Protein AF-A0A4Q9L0T1-F1 (afdb_monomer_lite)

Radius of gyration: 25.19 Å; chains: 1; bounding box: 53×40×69 Å

Secondary structure (DSSP, 8-state):
---TT--EEE-TTS-PPTTGGGGGGGSGGGGT-SEEEEES-B--GGGGGHHHH-TT--EEEEES-B-TT-HHHHHTTS-TTSPEEEEEEES-B--HHHHHHHHTS-EEEEEEES-SS-HHHHHHHHHHHTTTT---EEEEE----SSS--TT----------S-PPPEEEEEEETTEEEEEEEESS---HHHHHHHHHHHHHHHHHTT--S-EEEE---GGGG-HHHHT-HHHHTSEEEEPPTT-GGG-HHHHHHHHHHHHHHHTT--SHHHHHHHHHHHHHH-BTTT-

Organism: NCBI:txid148818

pLDDT: mean 73.31, std 17.39, range [24.69, 95.5]

InterPro domains:
  IPR036397 Ribonuclease H superfamily [G3DSA:3.30.420.10] (113-289)
  IPR038717 Tc1-like transposase, DDE domain [PF13358] (160-264)

Foldseek 3Di:
DQCPQDQEDACAPPDQDAPNLVVVVVDPVLQRYQEYADELDEHDPVNLCSQLSNQNHQEYHYYNYECEVCLCSNCVNHDLPDERAEDHYENYEDYLVNLLSVLSHRYAEYEYENYPDDPLSSCVSNVVRRVVPYPHPYDYDYDDPPPDDPPVDDPPPPDVDDPDQDKDKDFDADLFATQDMDIGSDDDALVNVLVVVVVSVVSCVVVVNPQDAAEEEPDPSPVPPVCCVDPVSVPHRYDYDDPPPVVVVPVVVVVVVLVVQLVVVPDPDPVSSVVSSVVSRVVTGNVND

Structure (mmCIF, N/CA/C/O backbone):
data_AF-A0A4Q9L0T1-F1
#
_entry.id   AF-A0A4Q9L0T1-F1
#
loop_
_atom_site.group_PDB
_atom_site.id
_atom_site.type_symbol
_atom_site.label_atom_id
_atom_site.label_alt_id
_atom_site.label_comp_id
_atom_site.label_asym_id
_atom_site.label_entity_id
_atom_site.label_seq_id
_atom_site.pdbx_PDB_ins_code
_atom_site.Cartn_x
_atom_site.Cartn_y
_atom_site.Cartn_z
_atom_site.occupancy
_atom_site.B_iso_or_equiv
_atom_site.auth_seq_id
_atom_site.auth_comp_id
_atom_site.auth_asym_id
_atom_site.auth_atom_id
_atom_site.pdbx_PDB_model_num
ATOM 1 N N . LEU A 1 1 ? -17.180 12.176 41.571 1.00 51.31 1 LEU A N 1
ATOM 2 C CA . LEU A 1 1 ? -17.874 12.418 40.287 1.00 51.31 1 LEU A CA 1
ATOM 3 C C . LEU A 1 1 ? -18.001 11.073 39.600 1.00 51.31 1 LEU A C 1
ATOM 5 O O . LEU A 1 1 ? -16.986 10.417 39.425 1.00 51.31 1 LEU A O 1
ATOM 9 N N . ASP A 1 2 ? -19.224 10.630 39.328 1.00 59.44 2 ASP A N 1
ATOM 10 C CA . ASP A 1 2 ? -19.506 9.305 38.768 1.00 59.44 2 ASP A CA 1
ATOM 11 C C . ASP A 1 2 ? -19.809 9.469 37.271 1.00 59.44 2 ASP A C 1
ATOM 13 O O . ASP A 1 2 ? -20.914 9.848 36.882 1.00 59.44 2 ASP A O 1
ATOM 17 N N . PHE A 1 3 ? -18.788 9.315 36.425 1.00 67.44 3 PHE A N 1
ATOM 18 C CA . PHE A 1 3 ? -18.884 9.586 34.988 1.00 67.44 3 PHE A CA 1
ATOM 19 C C . PHE A 1 3 ? -19.353 8.347 34.205 1.00 67.44 3 PHE A C 1
ATOM 21 O O . PHE A 1 3 ? -18.678 7.889 33.288 1.00 67.44 3 PHE A O 1
ATOM 28 N N . LYS A 1 4 ? -20.530 7.811 34.546 1.00 69.75 4 LYS A N 1
ATOM 29 C CA . LYS A 1 4 ? -21.061 6.543 33.993 1.00 69.75 4 LYS A CA 1
ATOM 30 C C . LYS A 1 4 ? -21.279 6.503 32.475 1.00 69.75 4 LYS A C 1
ATOM 32 O O . LYS A 1 4 ? -21.532 5.436 31.935 1.00 69.75 4 LYS A O 1
ATOM 37 N N . ASN A 1 5 ? -21.214 7.645 31.794 1.00 79.94 5 ASN A N 1
ATOM 38 C CA . ASN A 1 5 ? -21.467 7.759 30.355 1.00 79.94 5 ASN A CA 1
ATOM 39 C C . ASN A 1 5 ? -20.272 8.366 29.597 1.00 79.94 5 ASN A C 1
ATOM 41 O O . ASN A 1 5 ? -20.439 8.876 28.489 1.00 79.94 5 ASN A O 1
ATOM 45 N N . LEU A 1 6 ? -19.080 8.405 30.203 1.00 83.00 6 LEU A N 1
ATOM 46 C CA . LEU A 1 6 ? -17.915 9.031 29.584 1.00 83.00 6 LEU A CA 1
ATOM 47 C C . LEU A 1 6 ? -17.308 8.122 28.513 1.00 83.00 6 LEU A C 1
ATOM 49 O O . LEU A 1 6 ? -16.495 7.251 28.792 1.00 83.00 6 LEU A O 1
ATOM 53 N N . GLU A 1 7 ? -17.663 8.374 27.256 1.00 87.62 7 GLU A N 1
ATOM 54 C CA . GLU A 1 7 ? -17.158 7.568 26.140 1.00 87.62 7 GLU A CA 1
ATOM 55 C C . GLU A 1 7 ? -15.797 8.034 25.606 1.00 87.62 7 GLU A C 1
ATOM 57 O O . GLU A 1 7 ? -15.108 7.279 24.922 1.00 87.62 7 GLU A O 1
ATOM 62 N N . THR A 1 8 ? -15.403 9.280 25.876 1.00 88.69 8 THR A N 1
ATOM 63 C CA . THR A 1 8 ? -14.136 9.851 25.405 1.00 88.69 8 THR A CA 1
ATOM 64 C C . THR A 1 8 ? -13.344 10.403 26.573 1.00 88.69 8 THR A C 1
ATOM 66 O O . THR A 1 8 ? -13.804 11.316 27.255 1.00 88.69 8 THR A O 1
ATOM 69 N N . LEU A 1 9 ? -12.133 9.884 26.754 1.00 87.81 9 LEU A N 1
ATOM 70 C CA . LEU A 1 9 ? -11.148 10.415 27.682 1.00 87.81 9 LEU A CA 1
ATOM 71 C C . LEU A 1 9 ? -10.019 11.065 26.878 1.00 87.81 9 LEU A C 1
ATOM 73 O O . LEU A 1 9 ? -9.218 10.383 26.237 1.00 87.81 9 LEU A O 1
ATOM 77 N N . ASP A 1 10 ? -9.993 12.396 26.881 1.00 89.31 10 ASP A N 1
ATOM 78 C CA . ASP A 1 10 ? -8.982 13.195 26.190 1.00 89.31 10 ASP A CA 1
ATOM 79 C C . ASP A 1 10 ? -8.003 13.781 27.211 1.00 89.31 10 ASP A C 1
ATOM 81 O O . ASP A 1 10 ? -8.320 14.740 27.916 1.00 89.31 10 ASP A O 1
ATOM 85 N N . LEU A 1 11 ? -6.821 13.174 27.305 1.00 87.31 11 LEU A N 1
ATOM 86 C CA . LEU A 1 11 ? -5.744 13.609 28.192 1.00 87.31 11 LEU A CA 1
ATOM 87 C C . LEU A 1 11 ? -4.730 14.505 27.468 1.00 87.31 11 LEU A C 1
ATOM 89 O O . LEU A 1 11 ? -3.663 14.787 28.002 1.00 87.31 11 LEU A O 1
ATOM 93 N N . GLY A 1 12 ? -5.034 14.961 26.248 1.00 84.12 12 GLY A N 1
ATOM 94 C CA . GLY A 1 12 ? -4.046 15.584 25.372 1.00 84.12 12 GLY A CA 1
ATOM 95 C C . GLY A 1 12 ? -3.472 16.918 25.860 1.00 84.12 12 GLY A C 1
ATOM 96 O O . GLY A 1 12 ? -2.383 17.303 25.446 1.00 84.12 12 GLY A O 1
ATOM 97 N N . ASN A 1 13 ? -4.191 17.610 26.743 1.00 82.88 13 ASN A N 1
ATOM 98 C CA . ASN A 1 13 ? -3.787 18.902 27.304 1.00 82.88 13 ASN A CA 1
ATOM 99 C C . ASN A 1 13 ? -3.328 18.800 28.767 1.00 82.88 13 ASN A C 1
ATOM 101 O O . ASN A 1 13 ? -3.220 19.822 29.443 1.00 82.88 13 ASN A O 1
ATOM 105 N N . PHE A 1 14 ? -3.110 17.585 29.269 1.00 81.44 14 PHE A N 1
ATOM 106 C CA . PHE A 1 14 ? -2.698 17.347 30.645 1.00 81.44 14 PHE A CA 1
ATOM 107 C C . PHE A 1 14 ? -1.252 16.864 30.691 1.00 81.44 14 PHE A C 1
ATOM 109 O O . PHE A 1 14 ? -0.833 16.040 29.882 1.00 81.44 14 PHE A O 1
ATOM 116 N N . GLU A 1 15 ? -0.500 17.351 31.675 1.00 82.50 15 GLU A N 1
ATOM 117 C CA . GLU A 1 15 ? 0.752 16.717 32.067 1.00 82.50 15 GLU A CA 1
ATOM 118 C C . GLU A 1 15 ? 0.397 15.485 32.901 1.00 82.50 15 GLU A C 1
ATOM 120 O O . GLU A 1 15 ? -0.118 15.598 34.014 1.00 82.50 15 GLU A O 1
ATOM 125 N N . ILE A 1 16 ? 0.583 14.305 32.315 1.00 82.44 16 ILE A N 1
ATOM 126 C CA . ILE A 1 16 ? 0.233 13.031 32.942 1.00 82.44 16 ILE A CA 1
ATOM 127 C C . ILE A 1 16 ? 1.450 12.567 33.756 1.00 82.44 16 ILE A C 1
ATOM 129 O O . ILE A 1 16 ? 2.507 12.325 33.167 1.00 82.44 16 ILE A O 1
ATOM 133 N N . PRO A 1 17 ? 1.350 12.428 35.092 1.00 84.19 17 PRO A N 1
ATOM 134 C CA . PRO A 1 17 ? 2.448 11.893 35.891 1.00 84.19 17 PRO A CA 1
ATOM 135 C C . PRO A 1 17 ? 2.740 10.433 35.531 1.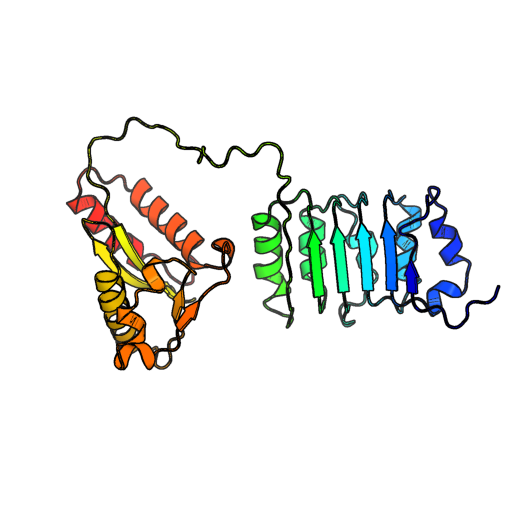00 84.19 17 PRO A C 1
ATOM 137 O O . PRO A 1 17 ? 1.819 9.667 35.249 1.00 84.19 17 PRO A O 1
ATOM 140 N N . LEU A 1 18 ? 4.006 10.022 35.601 1.00 81.25 18 LEU A N 1
ATOM 141 C CA . LEU A 1 18 ? 4.403 8.630 35.367 1.00 81.25 18 LEU A CA 1
ATOM 142 C C . LEU A 1 18 ? 3.648 7.669 36.310 1.00 81.25 18 LEU A C 1
ATOM 144 O O . LEU A 1 18 ? 3.478 7.980 37.490 1.00 81.25 18 LEU A O 1
ATOM 148 N N . ASN A 1 19 ? 3.227 6.505 35.808 1.00 79.81 19 ASN A N 1
ATOM 149 C CA . ASN A 1 19 ? 2.434 5.484 36.521 1.00 79.81 19 ASN A CA 1
ATOM 150 C C . ASN A 1 19 ? 1.016 5.924 36.927 1.00 79.81 19 ASN A C 1
ATOM 152 O O . ASN A 1 19 ? 0.283 5.157 37.550 1.00 79.81 19 ASN A O 1
ATOM 156 N N . SER A 1 20 ? 0.587 7.146 36.595 1.00 81.88 20 SER A N 1
ATOM 157 C CA . SER A 1 20 ? -0.750 7.615 36.981 1.00 81.88 20 SER A CA 1
ATOM 158 C C . SER A 1 20 ? -1.865 6.973 36.159 1.00 81.88 20 SER A C 1
ATOM 160 O O . SER A 1 20 ? -3.001 6.905 36.634 1.00 81.88 20 SER A O 1
ATOM 162 N N . LEU A 1 21 ? -1.558 6.430 34.974 1.00 81.88 21 LEU A N 1
ATOM 163 C CA . LEU A 1 21 ? -2.543 5.704 34.174 1.00 81.88 21 LEU A CA 1
ATOM 164 C C . LEU A 1 21 ? -2.989 4.405 34.858 1.00 81.88 21 LEU A C 1
ATOM 166 O O . LEU A 1 21 ? -4.101 3.948 34.601 1.00 81.88 21 LEU A O 1
ATOM 170 N N . GLU A 1 22 ? -2.199 3.852 35.784 1.00 78.94 22 GLU A N 1
ATOM 171 C CA . GLU A 1 22 ? -2.600 2.685 36.584 1.00 78.94 22 GLU A CA 1
ATOM 172 C C . GLU A 1 22 ? -3.810 2.976 37.477 1.00 78.94 22 GLU A C 1
ATOM 174 O O . GLU A 1 22 ? -4.599 2.085 37.788 1.00 78.94 22 GLU A O 1
ATOM 179 N N . GLN A 1 23 ? -4.027 4.239 37.852 1.00 77.38 23 GLN A N 1
ATOM 180 C CA . GLN A 1 23 ? -5.201 4.613 38.640 1.00 77.38 23 GLN A CA 1
ATOM 181 C C . GLN A 1 23 ? -6.495 4.424 37.849 1.00 77.38 23 GLN A C 1
ATOM 183 O O . GLN A 1 23 ? -7.529 4.127 38.444 1.00 77.38 23 GLN A O 1
ATOM 188 N N . LEU A 1 24 ? -6.449 4.503 36.513 1.00 74.94 24 LEU A N 1
ATOM 189 C CA . LEU A 1 24 ? -7.614 4.209 35.677 1.00 74.94 24 LEU A CA 1
ATOM 190 C C . LEU A 1 24 ? -8.063 2.745 35.827 1.00 74.94 24 LEU A C 1
ATOM 192 O O . LEU A 1 24 ? -9.253 2.480 35.663 1.00 74.94 24 LEU A O 1
ATOM 196 N N . TYR A 1 25 ? -7.171 1.824 36.228 1.00 67.81 25 TYR A N 1
ATOM 197 C CA . TYR A 1 25 ? -7.493 0.402 36.474 1.00 67.81 25 TYR A CA 1
ATOM 198 C C . TYR A 1 25 ? -8.449 0.230 37.634 1.00 67.81 25 TYR A C 1
ATOM 200 O O . TYR A 1 25 ? -9.261 -0.687 37.661 1.00 67.81 25 TYR A O 1
ATOM 208 N N . GLN A 1 26 ? -8.318 1.117 38.611 1.00 69.62 26 GLN A N 1
ATOM 209 C CA . GLN A 1 26 ? -9.034 1.044 39.871 1.00 69.62 26 GLN A CA 1
ATOM 210 C C . GLN A 1 26 ? -10.392 1.750 39.783 1.00 69.62 26 GLN A C 1
ATOM 212 O O . GLN A 1 26 ? -11.110 1.834 40.777 1.00 69.62 26 GLN A O 1
ATOM 217 N N . THR A 1 27 ? -10.752 2.266 38.602 1.00 71.75 27 THR A N 1
ATOM 218 C CA . THR A 1 27 ? -11.992 3.010 38.371 1.00 71.75 27 THR A CA 1
ATOM 219 C C . THR A 1 27 ? -12.877 2.327 37.332 1.00 71.75 27 THR A C 1
ATOM 221 O O . THR A 1 27 ? -12.397 1.800 36.329 1.00 71.75 27 THR A O 1
ATOM 224 N N . ASN A 1 28 ? -14.195 2.456 37.504 1.00 72.81 28 ASN A N 1
ATOM 225 C CA . ASN A 1 28 ? -15.190 1.960 36.543 1.00 72.81 28 ASN A CA 1
ATOM 226 C C . ASN A 1 28 ? -15.222 2.771 35.229 1.00 72.81 28 ASN A C 1
ATOM 228 O O . ASN A 1 28 ? -15.993 2.460 34.327 1.00 72.81 28 ASN A O 1
ATOM 232 N N . LEU A 1 29 ? -14.402 3.826 35.095 1.00 73.12 29 LEU A N 1
ATOM 233 C CA . LEU A 1 29 ? -14.331 4.647 33.878 1.00 73.12 29 LEU A CA 1
ATO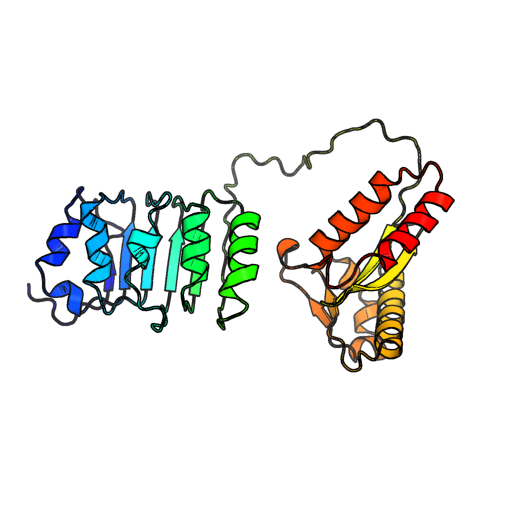M 234 C C . LEU A 1 29 ? -13.929 3.809 32.660 1.00 73.12 29 LEU A C 1
ATOM 236 O O . LEU A 1 29 ? -14.442 4.021 31.561 1.00 73.12 29 LEU A O 1
ATOM 240 N N . SER A 1 30 ? -13.054 2.830 32.879 1.00 73.75 30 SER A N 1
ATOM 241 C CA . SER A 1 30 ? -12.542 1.918 31.857 1.00 73.75 30 SER A CA 1
ATOM 242 C C . SER A 1 30 ? -13.635 1.136 31.118 1.00 73.75 30 SER A C 1
ATOM 244 O O . SER A 1 30 ? -13.481 0.860 29.929 1.00 73.75 30 SER A O 1
ATOM 246 N N . GLU A 1 31 ? -14.771 0.859 31.764 1.00 79.31 31 GLU A N 1
ATOM 247 C CA . GLU A 1 31 ? -15.895 0.131 31.161 1.00 79.31 31 GLU A CA 1
ATOM 248 C C . GLU A 1 31 ? -16.610 0.949 30.074 1.00 79.31 31 GLU A C 1
ATOM 250 O O . GLU A 1 31 ? -17.198 0.391 29.148 1.00 79.31 31 GLU A O 1
ATOM 255 N N . THR A 1 32 ? -16.557 2.278 30.167 1.00 83.88 32 THR A N 1
ATOM 256 C CA . THR A 1 32 ? -17.362 3.186 29.328 1.00 83.88 32 THR A CA 1
ATOM 257 C C . THR A 1 32 ? -16.561 3.843 28.208 1.00 83.88 32 THR A C 1
ATOM 259 O O . THR A 1 32 ? -17.130 4.232 27.185 1.00 83.88 32 THR A O 1
ATOM 262 N N . ILE A 1 33 ? -15.237 3.920 28.362 1.00 86.50 33 ILE A N 1
ATOM 263 C CA . ILE A 1 33 ? -14.352 4.598 27.416 1.00 86.50 33 ILE A CA 1
ATOM 264 C C . ILE A 1 33 ? -14.287 3.827 26.092 1.00 86.50 33 ILE A C 1
ATOM 266 O O . ILE A 1 33 ? -13.922 2.654 26.023 1.00 86.50 33 ILE A O 1
ATOM 270 N N . LYS A 1 34 ? -14.591 4.543 25.009 1.00 88.44 34 LYS A N 1
ATOM 271 C CA . LYS A 1 34 ? -14.468 4.096 23.615 1.00 88.44 34 LYS A CA 1
ATOM 272 C C . LYS A 1 34 ? -13.365 4.834 22.869 1.00 88.44 34 LYS A C 1
ATOM 274 O O . LYS A 1 34 ? -12.804 4.283 21.926 1.00 88.44 34 LYS A O 1
ATOM 279 N N . THR A 1 35 ? -13.049 6.062 23.272 1.00 89.00 35 THR A N 1
ATOM 280 C CA . THR A 1 35 ? -11.969 6.860 22.685 1.00 89.00 35 THR A CA 1
ATOM 281 C C . THR A 1 35 ? -11.002 7.300 23.768 1.00 89.00 35 THR A C 1
ATOM 283 O O . THR A 1 35 ? -11.408 7.961 24.723 1.00 89.00 35 THR A O 1
ATOM 286 N N . LEU A 1 36 ? -9.724 6.979 23.592 1.00 89.38 36 LEU A N 1
ATOM 287 C CA . LEU A 1 36 ? -8.652 7.398 24.488 1.00 89.38 36 LEU A CA 1
ATOM 288 C C . LEU A 1 36 ? -7.633 8.230 23.714 1.00 89.38 36 LEU A C 1
ATOM 290 O O . LEU A 1 36 ? -7.120 7.784 22.684 1.00 89.38 36 LEU A O 1
ATOM 294 N N . LYS A 1 37 ? -7.333 9.431 24.213 1.00 91.56 37 LYS A N 1
ATOM 295 C CA . LYS A 1 37 ? -6.271 10.279 23.667 1.00 91.56 37 LYS A CA 1
ATOM 296 C C . LYS A 1 37 ? -5.227 10.572 24.731 1.00 91.56 37 LYS A C 1
ATOM 298 O O . LYS A 1 37 ? -5.572 11.066 25.800 1.00 91.56 37 LYS A O 1
ATOM 303 N N . ILE A 1 38 ? -3.969 10.268 24.430 1.00 90.06 38 ILE A N 1
ATOM 304 C CA . ILE A 1 38 ? -2.827 10.433 25.335 1.00 90.06 38 ILE A CA 1
ATOM 305 C C . ILE A 1 38 ? -1.726 11.142 24.567 1.00 90.06 38 ILE A C 1
ATOM 307 O O . ILE A 1 38 ? -1.241 10.606 23.568 1.00 90.06 38 ILE A O 1
ATOM 311 N N . TYR A 1 39 ? -1.336 12.334 25.022 1.00 90.00 39 TYR A N 1
ATOM 312 C CA . TYR A 1 39 ? -0.274 13.114 24.391 1.00 90.00 39 TYR A CA 1
ATOM 313 C C . TYR A 1 39 ? 0.916 13.279 25.342 1.00 90.00 39 TYR A C 1
ATOM 315 O O . TYR A 1 39 ? 0.741 13.277 26.556 1.00 90.00 39 TYR A O 1
ATOM 323 N N . HIS A 1 40 ? 2.118 13.442 24.785 1.00 87.38 40 HIS A N 1
ATOM 324 C CA . HIS A 1 40 ? 3.347 13.764 25.519 1.00 87.38 40 HIS A CA 1
ATOM 325 C C . HIS A 1 40 ? 3.659 12.788 26.666 1.00 87.38 40 HIS A C 1
ATOM 327 O O . HIS A 1 40 ? 4.045 13.205 27.756 1.00 87.38 40 HIS A O 1
ATOM 333 N N . TYR A 1 41 ? 3.491 11.482 26.425 1.00 86.94 41 TYR A N 1
ATOM 334 C CA . TYR A 1 41 ? 3.593 10.468 27.476 1.00 86.94 41 TYR A CA 1
ATOM 335 C C . TYR A 1 41 ? 4.601 9.358 27.177 1.00 86.94 41 TYR A C 1
ATOM 337 O O . TYR A 1 41 ? 4.697 8.861 26.051 1.00 86.94 41 TYR A O 1
ATOM 345 N N . THR A 1 42 ? 5.322 8.929 28.214 1.00 85.75 42 THR A N 1
ATOM 346 C CA . THR A 1 42 ? 6.203 7.755 28.176 1.00 85.75 42 THR A CA 1
ATOM 347 C C . THR A 1 42 ? 5.638 6.693 29.103 1.00 85.75 42 THR A C 1
ATOM 349 O O . THR A 1 42 ? 5.649 6.868 30.315 1.00 85.75 42 THR A O 1
ATOM 352 N N . PHE A 1 43 ? 5.160 5.595 28.523 1.00 81.44 43 PHE A N 1
ATOM 353 C CA . PHE A 1 43 ? 4.552 4.503 29.277 1.00 81.44 43 PHE A CA 1
ATOM 354 C C . PHE A 1 43 ? 5.602 3.705 30.059 1.00 81.44 43 PHE A C 1
ATOM 356 O O . PHE A 1 43 ? 6.611 3.263 29.491 1.00 81.44 43 PHE A O 1
ATOM 363 N N . ALA A 1 44 ? 5.329 3.453 31.337 1.00 80.25 44 ALA A N 1
ATOM 364 C CA . ALA A 1 44 ? 6.021 2.428 32.107 1.00 80.25 44 ALA A CA 1
ATOM 365 C C . ALA A 1 44 ? 5.480 1.025 31.779 1.00 80.25 44 ALA A C 1
ATOM 367 O O . ALA A 1 44 ? 4.373 0.864 31.271 1.00 80.25 44 ALA A O 1
ATOM 368 N N . SER A 1 45 ? 6.250 -0.024 32.089 1.00 76.12 45 SER A N 1
ATOM 369 C CA . SER A 1 45 ? 5.846 -1.409 31.799 1.00 76.12 45 SER A CA 1
ATOM 370 C C . SER A 1 45 ? 4.576 -1.856 32.523 1.00 76.12 45 SER A C 1
ATOM 372 O O . SER A 1 45 ? 3.825 -2.655 31.970 1.00 76.12 45 SER A O 1
ATOM 374 N N . GLY A 1 46 ? 4.324 -1.334 33.727 1.00 74.44 46 GLY A N 1
ATOM 375 C CA . GLY A 1 46 ? 3.090 -1.589 34.478 1.00 74.44 46 GLY A CA 1
ATOM 376 C C . GLY A 1 46 ? 1.847 -0.977 33.827 1.00 74.44 46 GLY A C 1
ATOM 377 O O . GLY A 1 46 ? 0.756 -1.526 33.952 1.00 74.44 46 GLY A O 1
ATOM 378 N N . GLU A 1 47 ? 2.022 0.084 33.033 1.00 79.31 47 GLU A N 1
ATOM 379 C CA . GLU A 1 47 ? 0.919 0.890 32.506 1.00 79.31 47 GLU A CA 1
ATOM 380 C C . GLU A 1 47 ? 0.259 0.318 31.245 1.00 79.31 47 GLU A C 1
ATOM 382 O O . GLU A 1 47 ? -0.834 0.743 30.855 1.00 79.31 47 GLU A O 1
ATOM 387 N N . TYR A 1 48 ? 0.886 -0.672 30.606 1.00 78.06 48 TYR A N 1
ATOM 388 C CA . TYR A 1 48 ? 0.335 -1.311 29.408 1.00 78.06 48 TYR A CA 1
ATOM 389 C C . TYR A 1 48 ? -0.952 -2.090 29.691 1.00 78.06 48 TYR A C 1
ATOM 391 O O . TYR A 1 48 ? -1.772 -2.275 28.792 1.00 78.06 48 TYR A O 1
ATOM 399 N N . GLN A 1 49 ? -1.193 -2.480 30.948 1.00 75.19 49 GLN A N 1
ATOM 400 C CA . GLN A 1 49 ? -2.417 -3.184 31.331 1.00 75.19 49 GLN A CA 1
ATOM 401 C C . GLN A 1 49 ? -3.682 -2.342 31.116 1.00 75.19 49 GLN A C 1
ATOM 403 O O . GLN A 1 49 ? -4.767 -2.911 31.001 1.00 75.19 49 GLN A O 1
ATOM 408 N N . ILE A 1 50 ? -3.558 -1.017 30.961 1.00 77.38 50 ILE A N 1
ATOM 409 C CA . ILE A 1 50 ? -4.700 -0.122 30.735 1.00 77.38 50 ILE A CA 1
ATOM 410 C C . ILE A 1 50 ? -5.546 -0.561 29.551 1.00 77.38 50 ILE A C 1
ATOM 412 O O . ILE A 1 50 ? -6.774 -0.561 29.613 1.00 77.38 50 ILE A O 1
ATOM 416 N N . PHE A 1 51 ? -4.886 -0.991 28.484 1.00 76.44 51 PHE A N 1
ATOM 417 C CA . PHE A 1 51 ? -5.548 -1.310 27.235 1.00 76.44 51 PHE A CA 1
ATOM 418 C C . PHE A 1 51 ? -6.289 -2.652 27.300 1.00 76.44 51 PHE A C 1
ATOM 420 O O . PHE A 1 51 ? -7.263 -2.829 26.579 1.00 76.44 51 PHE A O 1
ATOM 427 N N . ASN A 1 52 ? -5.902 -3.558 28.210 1.00 73.81 52 ASN A N 1
ATOM 428 C CA . ASN A 1 52 ? -6.657 -4.786 28.506 1.00 73.81 52 ASN A CA 1
ATOM 429 C C . ASN A 1 52 ? -7.969 -4.489 29.232 1.00 73.81 52 ASN A C 1
ATOM 431 O O . ASN A 1 52 ? -8.957 -5.200 29.060 1.00 73.81 52 ASN A O 1
ATOM 435 N N . ILE A 1 53 ? -7.972 -3.447 30.062 1.00 74.69 53 ILE A N 1
ATOM 436 C CA . ILE A 1 53 ? -9.104 -3.121 30.927 1.00 74.69 53 ILE A CA 1
ATOM 437 C C . ILE A 1 53 ? -10.142 -2.289 30.161 1.00 74.69 53 ILE A C 1
ATOM 439 O O . ILE A 1 53 ? -11.341 -2.480 30.354 1.00 74.69 53 ILE A O 1
ATOM 443 N N . ILE A 1 54 ? -9.717 -1.427 29.229 1.00 78.81 54 ILE A N 1
ATOM 444 C CA . ILE A 1 54 ? -10.631 -0.647 28.375 1.00 78.81 54 ILE A CA 1
ATOM 445 C C . ILE A 1 54 ? -11.157 -1.518 27.220 1.00 78.81 54 ILE A C 1
ATOM 447 O O . ILE A 1 54 ? -10.881 -1.300 26.038 1.00 78.81 54 ILE A O 1
ATOM 451 N N . GLN A 1 55 ? -11.962 -2.524 27.561 1.00 75.31 55 GLN A N 1
ATOM 452 C CA . GLN A 1 55 ? -12.482 -3.522 26.620 1.00 75.31 55 GLN A CA 1
ATOM 453 C C . GLN A 1 55 ? -13.335 -2.921 25.499 1.00 75.31 55 GLN A C 1
ATOM 455 O O . GLN A 1 55 ? -13.451 -3.515 24.428 1.00 75.31 55 GLN A O 1
ATOM 460 N N . ASN A 1 56 ? -13.902 -1.731 25.706 1.00 81.12 56 ASN A N 1
ATOM 461 C CA . ASN A 1 56 ? -14.736 -1.031 24.731 1.00 81.12 56 ASN A CA 1
ATOM 462 C C . ASN A 1 56 ? -13.968 -0.026 23.865 1.00 81.12 56 ASN A C 1
ATOM 464 O O . ASN A 1 56 ? -14.582 0.631 23.024 1.00 81.12 56 ASN A O 1
ATOM 468 N N . LEU A 1 57 ? -12.635 0.048 23.989 1.00 83.25 57 LEU A N 1
ATOM 469 C CA . LEU A 1 57 ? -11.812 0.960 23.198 1.00 83.25 57 LEU A CA 1
ATOM 470 C C . LEU A 1 57 ? -12.015 0.698 21.701 1.00 83.25 57 LEU A C 1
ATOM 472 O O . LEU A 1 57 ? -11.902 -0.434 21.230 1.00 83.25 57 LEU A O 1
ATOM 476 N N . LYS A 1 58 ? -12.350 1.743 20.956 1.00 85.69 58 LYS A N 1
ATOM 477 C CA . LYS A 1 58 ? -12.541 1.728 19.503 1.00 85.69 58 LYS A CA 1
ATOM 478 C C . LYS A 1 58 ? -11.577 2.660 18.789 1.00 85.69 58 LYS A C 1
ATOM 480 O O . LYS A 1 58 ? -11.214 2.392 17.647 1.00 85.69 58 LYS A O 1
ATOM 485 N N . SER A 1 59 ? -11.197 3.748 19.453 1.00 87.00 59 SER A N 1
ATOM 486 C CA . SER A 1 59 ? -10.311 4.762 18.905 1.00 87.00 59 SER A CA 1
ATOM 487 C C . SER A 1 59 ? -9.184 5.084 19.879 1.00 87.00 59 SER A C 1
ATOM 489 O O . SER A 1 59 ? -9.438 5.452 21.028 1.00 87.00 59 SER A O 1
ATOM 491 N N . LEU A 1 60 ? -7.941 4.962 19.417 1.00 88.75 60 LEU A N 1
ATOM 492 C CA . LEU A 1 60 ? -6.747 5.299 20.188 1.00 88.75 60 LEU A CA 1
ATOM 493 C C . LEU A 1 60 ? -5.955 6.395 19.479 1.00 88.75 60 LEU A C 1
ATOM 495 O O . LEU A 1 60 ? -5.615 6.263 18.304 1.00 88.75 60 LEU A O 1
ATOM 499 N N . HIS A 1 61 ? -5.659 7.471 20.204 1.00 89.62 61 HIS A N 1
ATOM 500 C CA . HIS A 1 61 ? -4.878 8.600 19.714 1.00 89.62 61 HIS A CA 1
ATOM 501 C C . HIS A 1 61 ? -3.638 8.790 20.588 1.00 89.62 61 HIS A C 1
ATOM 503 O O . HIS A 1 61 ? -3.750 9.136 21.763 1.00 89.62 61 HIS A O 1
ATOM 509 N N . LEU A 1 62 ? -2.462 8.601 19.999 1.00 88.88 62 LEU A N 1
ATOM 510 C CA . LEU A 1 62 ? -1.164 8.774 20.640 1.00 88.88 62 LEU A CA 1
ATOM 511 C C . LEU A 1 62 ? -0.411 9.896 19.931 1.00 88.88 62 LEU A C 1
ATOM 513 O O . LEU A 1 62 ? -0.241 9.850 18.713 1.00 88.88 62 LEU A O 1
ATOM 517 N N . ARG A 1 63 ? 0.039 10.904 20.678 1.00 87.31 63 ARG A N 1
ATOM 518 C CA . ARG A 1 63 ? 0.791 12.036 20.120 1.00 87.31 63 ARG A CA 1
ATOM 519 C C . ARG A 1 63 ? 2.026 12.320 20.952 1.00 87.31 63 ARG A C 1
ATOM 521 O O . ARG A 1 63 ? 1.903 12.496 22.156 1.00 87.31 63 ARG A O 1
ATOM 528 N N . ASN A 1 64 ? 3.196 12.457 20.332 1.00 85.94 64 ASN A N 1
ATOM 529 C CA . ASN A 1 64 ? 4.450 12.694 21.059 1.00 85.94 64 ASN A CA 1
ATOM 530 C C . ASN A 1 64 ? 4.690 11.640 22.165 1.00 85.94 64 ASN A C 1
ATOM 532 O O . ASN A 1 64 ? 5.139 11.974 23.261 1.00 85.94 64 ASN A O 1
ATOM 536 N N . CYS A 1 65 ? 4.326 10.380 21.908 1.00 84.75 65 CYS A N 1
ATOM 537 C CA . CYS A 1 65 ? 4.490 9.275 22.846 1.00 84.75 65 CYS A CA 1
ATOM 538 C C . CYS A 1 65 ? 5.730 8.438 22.510 1.00 84.75 65 CYS A C 1
ATOM 540 O O . CYS A 1 65 ? 6.087 8.255 21.345 1.00 84.75 65 CYS A O 1
ATOM 542 N N . SER A 1 66 ? 6.364 7.868 23.534 1.00 81.31 66 SER A N 1
ATOM 543 C CA . SER A 1 66 ? 7.478 6.930 23.351 1.00 81.31 66 SER A CA 1
ATOM 544 C C . SER A 1 66 ? 6.962 5.488 23.354 1.00 81.31 66 SER A C 1
ATOM 546 O O . SER A 1 66 ? 6.541 4.991 24.401 1.00 81.31 66 SER A O 1
ATOM 548 N N . LEU A 1 67 ? 6.948 4.833 22.181 1.00 72.12 67 LEU A N 1
ATOM 549 C CA . LEU A 1 67 ? 6.306 3.517 21.974 1.00 72.12 67 LEU A CA 1
ATOM 550 C C . LEU A 1 67 ? 7.263 2.409 21.491 1.00 72.12 67 LEU A C 1
ATOM 552 O O . LEU A 1 67 ? 6.796 1.307 21.226 1.00 72.12 67 LEU A O 1
ATOM 556 N N . PHE A 1 68 ? 8.572 2.678 21.389 1.00 62.72 68 PHE A N 1
ATOM 557 C CA . PHE A 1 68 ? 9.590 1.802 20.779 1.00 62.72 68 PHE A CA 1
ATOM 558 C C . PHE A 1 68 ? 9.427 0.308 21.136 1.00 62.72 68 PHE A C 1
ATOM 560 O O . PHE A 1 68 ? 9.760 -0.090 22.254 1.00 62.72 68 PHE A O 1
ATOM 567 N N . SER A 1 69 ? 8.952 -0.503 20.178 1.00 61.06 69 SER A N 1
ATOM 568 C CA . SER A 1 69 ? 8.777 -1.965 20.282 1.00 61.06 69 SER A CA 1
ATOM 569 C C . SER A 1 69 ? 7.830 -2.420 21.398 1.00 61.06 69 SER A C 1
ATOM 571 O O . SER A 1 69 ? 8.012 -3.485 21.988 1.00 61.06 69 SER A O 1
ATOM 573 N N . LYS A 1 70 ? 6.846 -1.592 21.749 1.00 72.62 70 LYS A N 1
ATOM 574 C CA . LYS A 1 70 ? 5.886 -1.869 22.828 1.00 72.62 70 LYS A CA 1
ATOM 575 C C . LYS A 1 70 ? 4.442 -1.662 22.396 1.00 72.62 70 LYS A C 1
ATOM 577 O O . LYS A 1 70 ? 3.539 -1.726 23.226 1.00 72.62 70 LYS A O 1
ATOM 582 N N . LEU A 1 71 ? 4.196 -1.431 21.111 1.00 74.19 71 LEU A N 1
ATOM 583 C CA . LEU A 1 71 ? 2.846 -1.246 20.607 1.00 74.19 71 LEU A CA 1
ATOM 584 C C . LEU A 1 71 ? 2.053 -2.552 20.639 1.00 74.19 71 LEU A C 1
ATOM 586 O O . LEU A 1 71 ? 0.860 -2.509 20.902 1.00 74.19 71 LEU A O 1
ATOM 590 N N . GLU A 1 72 ? 2.702 -3.704 20.471 1.00 71.56 72 GLU A N 1
ATOM 591 C CA . GLU A 1 72 ? 2.085 -5.003 20.765 1.00 71.56 72 GLU A CA 1
ATOM 592 C C . GLU A 1 72 ? 1.644 -5.100 22.234 1.00 71.56 72 GLU A C 1
ATOM 594 O O . GLU A 1 72 ? 0.594 -5.648 22.517 1.00 71.56 72 GLU A O 1
ATOM 599 N N . LEU A 1 73 ? 2.357 -4.503 23.192 1.00 72.00 73 LEU A N 1
ATOM 600 C CA . LEU A 1 73 ? 1.899 -4.488 24.591 1.00 72.00 73 LEU A CA 1
ATOM 601 C C . LEU A 1 73 ? 0.689 -3.563 24.795 1.00 72.00 73 LEU A C 1
ATOM 603 O O . LEU A 1 73 ? -0.129 -3.793 25.681 1.00 72.00 73 LEU A O 1
ATOM 607 N N . ILE A 1 74 ? 0.573 -2.523 23.969 1.00 72.69 74 ILE A N 1
ATOM 608 C CA . ILE A 1 74 ? -0.528 -1.552 23.993 1.00 72.69 74 ILE A CA 1
ATOM 609 C C . ILE A 1 74 ? -1.771 -2.113 23.295 1.00 72.69 74 ILE A C 1
ATOM 611 O O . ILE A 1 74 ? -2.888 -1.986 23.784 1.00 72.69 74 ILE A O 1
ATOM 615 N N . LEU A 1 75 ? -1.587 -2.726 22.132 1.00 70.00 75 LEU A N 1
ATOM 616 C CA . LEU A 1 75 ? -2.650 -3.163 21.234 1.00 70.00 75 LEU A CA 1
ATOM 617 C C . LEU A 1 75 ? -2.846 -4.695 21.240 1.00 70.00 75 LEU A C 1
ATOM 619 O O . LEU A 1 75 ? -3.772 -5.195 20.605 1.00 70.00 75 LEU A O 1
ATOM 623 N N . GLY A 1 76 ? -2.011 -5.445 21.964 1.00 62.44 76 GLY A N 1
ATOM 624 C CA . GLY A 1 76 ? -2.070 -6.903 22.228 1.00 62.44 76 GLY A CA 1
ATOM 625 C C . GLY A 1 76 ? -3.380 -7.382 22.838 1.00 62.44 76 GLY A C 1
ATOM 626 O O . GLY A 1 76 ? -3.686 -8.567 22.903 1.00 62.44 76 GLY A O 1
ATOM 627 N N . THR A 1 77 ? -4.140 -6.414 23.318 1.00 60.34 77 THR A N 1
ATOM 628 C CA . THR A 1 77 ? -5.329 -6.525 24.144 1.00 60.34 77 THR A CA 1
ATOM 629 C C . THR A 1 77 ? -6.606 -6.546 23.304 1.00 60.34 77 THR A C 1
ATOM 631 O O . THR A 1 77 ? -7.666 -6.981 23.757 1.00 60.34 77 THR A O 1
ATOM 634 N N . PHE A 1 78 ? -6.519 -6.093 22.051 1.00 64.75 78 PHE A N 1
ATOM 635 C CA . PHE A 1 78 ? -7.630 -6.153 21.121 1.00 64.75 78 PHE A CA 1
ATOM 636 C C . PHE A 1 78 ? -7.774 -7.584 20.608 1.00 64.75 78 PHE A C 1
ATOM 638 O O . PHE A 1 78 ? -6.862 -8.129 19.994 1.00 64.75 78 PHE A O 1
ATOM 645 N N . SER A 1 79 ? -8.947 -8.187 20.822 1.00 60.06 79 SER A N 1
ATOM 646 C CA . SER A 1 79 ? -9.296 -9.444 20.153 1.00 60.06 79 SER A CA 1
ATOM 647 C C . SER A 1 79 ? -9.106 -9.293 18.641 1.00 60.06 79 SER A C 1
ATOM 649 O O . SER A 1 79 ? -9.591 -8.319 18.060 1.00 60.06 79 SER A O 1
ATOM 651 N N . ALA A 1 80 ? -8.464 -10.275 18.000 1.00 59.31 80 ALA A N 1
ATOM 652 C CA . ALA A 1 80 ? -8.264 -10.313 16.549 1.00 59.31 80 ALA A CA 1
ATOM 653 C C . ALA A 1 80 ? -9.585 -10.188 15.758 1.00 59.31 80 ALA A C 1
ATOM 655 O O . ALA A 1 80 ? -9.604 -9.753 14.606 1.00 59.31 80 ALA A O 1
ATOM 656 N N . GLU A 1 81 ? -10.717 -10.531 16.379 1.00 60.53 81 GLU A N 1
ATOM 657 C CA . GLU A 1 81 ? -12.038 -10.426 15.762 1.00 60.53 81 GLU A CA 1
ATOM 658 C C . GLU A 1 81 ? -12.637 -9.014 15.830 1.00 60.53 81 GLU A C 1
ATOM 660 O O . GLU A 1 81 ? -13.511 -8.678 15.023 1.00 60.53 81 GLU A O 1
ATOM 665 N N . LYS A 1 82 ? -12.165 -8.175 16.760 1.00 70.44 82 LYS A N 1
ATOM 666 C CA . LYS A 1 82 ? -12.715 -6.847 17.036 1.00 70.44 82 LYS A CA 1
ATOM 667 C C . LYS A 1 82 ? -12.239 -5.834 15.996 1.00 70.44 82 LYS A C 1
ATOM 669 O O . LYS A 1 82 ? -11.046 -5.671 15.762 1.00 70.44 82 LYS A O 1
ATOM 674 N N . ILE A 1 83 ? -13.188 -5.105 15.408 1.00 68.62 83 ILE A N 1
ATOM 675 C CA . ILE A 1 83 ? -12.887 -4.000 14.492 1.00 68.62 83 ILE A CA 1
ATOM 676 C C . ILE A 1 83 ? -12.546 -2.755 15.315 1.00 68.62 83 ILE A C 1
ATOM 678 O O . ILE A 1 83 ? -13.387 -2.238 16.054 1.00 68.62 83 ILE A O 1
ATOM 682 N N . ILE A 1 84 ? -11.317 -2.272 15.170 1.00 76.56 84 ILE A N 1
ATOM 683 C CA . ILE A 1 84 ? -10.849 -1.004 15.724 1.00 76.56 84 ILE A CA 1
ATOM 684 C C . ILE A 1 84 ? -11.248 0.099 14.744 1.00 76.56 84 ILE A C 1
ATOM 686 O O . ILE A 1 84 ? -10.903 0.045 13.565 1.00 76.56 84 ILE A O 1
ATOM 690 N N . GLU A 1 85 ? -11.985 1.105 15.208 1.00 80.44 85 GLU A N 1
ATOM 691 C CA . GLU A 1 85 ? -12.425 2.203 14.346 1.00 80.44 85 GLU A CA 1
ATOM 692 C C . GLU A 1 85 ? -11.227 3.067 13.931 1.00 80.44 85 GLU A C 1
ATOM 694 O O . GLU A 1 85 ? -11.065 3.357 12.748 1.00 80.44 85 GLU A O 1
ATOM 699 N N . CYS A 1 86 ? -10.346 3.446 14.861 1.00 81.06 86 CYS A N 1
ATOM 700 C CA . CYS A 1 86 ? -9.224 4.325 14.537 1.00 81.06 86 CYS A CA 1
ATOM 701 C C . CYS A 1 86 ? -7.983 4.073 15.401 1.00 81.06 86 CYS A C 1
ATOM 703 O O . CYS A 1 86 ? -8.063 3.989 16.625 1.00 81.06 86 CYS A O 1
ATOM 705 N N . ILE A 1 87 ? -6.819 4.024 14.756 1.00 83.31 87 ILE A N 1
ATOM 706 C CA . ILE A 1 87 ? -5.517 4.149 15.409 1.00 83.31 87 ILE A CA 1
ATOM 707 C C . ILE A 1 87 ? -4.828 5.370 14.818 1.00 83.31 87 ILE A C 1
ATOM 709 O O . ILE A 1 87 ? -4.508 5.401 13.630 1.00 83.31 87 ILE A O 1
ATOM 713 N N . HIS A 1 88 ? -4.612 6.380 15.652 1.00 83.06 88 HIS A N 1
ATOM 714 C CA . HIS A 1 88 ? -3.911 7.598 15.288 1.00 83.06 88 HIS A CA 1
ATOM 715 C C . HIS A 1 88 ? -2.620 7.699 16.094 1.00 83.06 88 HIS A C 1
ATOM 717 O O . HIS A 1 88 ? -2.658 7.779 17.318 1.00 83.06 88 HIS A O 1
ATOM 723 N N . ILE A 1 89 ? -1.483 7.701 15.401 1.00 83.38 89 ILE A N 1
ATOM 724 C CA . ILE A 1 89 ? -0.164 7.880 15.998 1.00 83.38 89 ILE A CA 1
ATOM 725 C C . ILE A 1 89 ? 0.531 9.065 15.323 1.00 83.38 89 ILE A C 1
ATOM 727 O O . ILE A 1 89 ? 0.775 9.053 14.117 1.00 83.38 89 ILE A O 1
ATOM 731 N N . GLU A 1 90 ? 0.856 10.086 16.109 1.00 82.00 90 GLU A N 1
ATOM 732 C CA . GLU A 1 90 ? 1.488 11.326 15.659 1.00 82.00 90 GLU A CA 1
ATOM 733 C C . GLU A 1 90 ? 2.790 11.584 16.433 1.00 82.00 90 GLU A C 1
ATOM 735 O O . GLU A 1 90 ? 2.826 11.435 17.655 1.00 82.00 90 GLU A O 1
ATOM 740 N N . ASN A 1 91 ? 3.862 11.991 15.742 1.00 79.94 91 ASN A N 1
ATOM 741 C CA . ASN A 1 91 ? 5.157 12.374 16.329 1.00 79.94 91 ASN A CA 1
ATOM 742 C C . ASN A 1 91 ? 5.688 11.357 17.364 1.00 79.94 91 ASN A C 1
ATOM 744 O O . ASN A 1 91 ? 6.283 11.731 18.372 1.00 79.94 91 ASN A O 1
ATOM 748 N N . SER A 1 92 ? 5.391 10.073 17.173 1.00 80.06 92 SER A N 1
ATOM 749 C CA . SER A 1 92 ? 5.702 9.016 18.136 1.00 80.06 92 SER A CA 1
ATOM 750 C C . SER A 1 92 ? 6.608 7.975 17.496 1.00 80.06 92 SER A C 1
ATOM 752 O O . SER A 1 92 ? 6.541 7.718 16.287 1.00 80.06 92 SER A O 1
ATOM 754 N N . ASP A 1 93 ? 7.458 7.371 18.317 1.00 72.31 93 ASP A N 1
ATOM 755 C CA . ASP A 1 93 ? 8.390 6.346 17.861 1.00 72.31 93 ASP A CA 1
ATOM 756 C C . ASP A 1 93 ? 7.663 5.019 17.680 1.00 72.31 93 ASP A C 1
ATOM 758 O O . ASP A 1 93 ? 7.130 4.483 18.641 1.00 72.31 93 ASP A O 1
ATOM 762 N N . ILE A 1 94 ? 7.666 4.483 16.463 1.00 72.06 94 ILE A N 1
ATOM 763 C CA . ILE A 1 94 ? 7.116 3.162 16.142 1.00 72.06 94 ILE A CA 1
ATOM 764 C C . ILE A 1 94 ? 8.288 2.300 15.667 1.00 72.06 94 ILE A C 1
ATOM 766 O O . ILE A 1 94 ? 9.121 2.783 14.903 1.00 72.06 94 ILE A O 1
ATOM 770 N N . GLY A 1 95 ? 8.391 1.052 16.113 1.00 67.12 95 GLY A N 1
ATOM 771 C CA . GLY A 1 95 ? 9.368 0.073 15.630 1.00 67.12 95 GLY A CA 1
ATOM 772 C C . GLY A 1 95 ? 8.871 -0.722 14.417 1.00 67.12 95 GLY A C 1
ATOM 773 O O . GLY A 1 95 ? 7.725 -0.596 13.992 1.00 67.12 95 GLY A O 1
ATOM 774 N N . GLU A 1 96 ? 9.730 -1.562 13.839 1.00 65.44 96 GLU A N 1
ATOM 775 C CA . GLU A 1 96 ? 9.326 -2.460 12.745 1.00 65.44 96 GLU A CA 1
ATOM 776 C C . GLU A 1 96 ? 8.328 -3.523 13.225 1.00 65.44 96 GLU A C 1
ATOM 778 O O . GLU A 1 96 ? 7.320 -3.770 12.561 1.00 65.44 96 GLU A O 1
ATOM 783 N N . ASP A 1 97 ? 8.579 -4.091 14.404 1.00 69.25 97 ASP A N 1
ATOM 784 C CA . ASP A 1 97 ? 7.719 -5.101 15.028 1.00 69.25 97 ASP A CA 1
ATOM 785 C C . ASP A 1 97 ? 6.340 -4.533 15.374 1.00 69.25 97 ASP A C 1
ATOM 787 O O . ASP A 1 97 ? 5.329 -5.196 15.171 1.00 69.25 97 ASP A O 1
ATOM 791 N N . ASP A 1 98 ? 6.272 -3.260 15.773 1.00 74.25 98 ASP A N 1
ATOM 792 C CA . ASP A 1 98 ? 5.010 -2.563 16.029 1.00 74.25 98 ASP A CA 1
ATOM 793 C C . ASP A 1 98 ? 4.165 -2.429 14.751 1.00 74.25 98 ASP A C 1
ATOM 795 O O . ASP A 1 98 ? 2.947 -2.600 14.786 1.00 74.25 98 ASP A O 1
ATOM 799 N N . ILE A 1 99 ? 4.800 -2.154 13.603 1.00 70.62 99 ILE A N 1
ATOM 800 C CA . ILE A 1 99 ? 4.104 -2.099 12.308 1.00 70.62 99 ILE A CA 1
ATOM 801 C C . ILE A 1 99 ? 3.617 -3.493 11.912 1.00 70.62 99 ILE A C 1
ATOM 803 O O . ILE A 1 99 ? 2.478 -3.623 11.464 1.00 70.62 99 ILE A O 1
ATOM 807 N N . LYS A 1 100 ? 4.452 -4.529 12.077 1.00 67.31 100 LYS A N 1
ATOM 808 C CA . LYS A 1 100 ? 4.048 -5.925 11.840 1.00 67.31 100 LYS A CA 1
ATOM 809 C C . LYS A 1 100 ? 2.882 -6.309 12.744 1.00 67.31 100 LYS A C 1
ATOM 811 O O . LYS A 1 100 ? 1.934 -6.919 12.272 1.00 67.31 100 LYS A O 1
ATOM 816 N N . TYR A 1 101 ? 2.877 -5.884 14.001 1.00 73.12 101 TYR A N 1
ATOM 817 C CA . TYR A 1 101 ? 1.760 -6.145 14.897 1.00 73.12 101 TYR A CA 1
ATOM 818 C C . TYR A 1 101 ? 0.482 -5.418 14.461 1.00 73.12 101 TYR A C 1
ATOM 820 O O . TYR A 1 101 ? -0.548 -6.069 14.283 1.00 73.12 101 TYR A O 1
ATOM 828 N N . ILE A 1 102 ? 0.547 -4.103 14.185 1.00 74.00 102 ILE A N 1
ATOM 829 C CA . ILE A 1 102 ? -0.576 -3.342 13.595 1.00 74.00 102 ILE A CA 1
ATOM 830 C C . ILE A 1 102 ? -1.109 -4.066 12.360 1.00 74.00 102 ILE A C 1
ATOM 832 O O . ILE A 1 102 ? -2.314 -4.045 12.103 1.00 74.00 102 ILE A O 1
ATOM 836 N N . SER A 1 103 ? -0.212 -4.724 11.617 1.00 66.56 103 SER A N 1
ATOM 837 C CA . SER A 1 103 ? -0.558 -5.386 10.376 1.00 66.56 103 SER A CA 1
ATOM 838 C C . SER A 1 103 ? -1.567 -6.543 10.539 1.00 66.56 103 SER A C 1
ATOM 840 O O . SER A 1 103 ? -2.315 -6.881 9.623 1.00 66.56 103 SER A O 1
ATOM 842 N N . THR A 1 104 ? -1.623 -7.117 11.740 1.00 68.00 104 THR A N 1
ATOM 843 C CA . THR A 1 104 ? -2.507 -8.237 12.087 1.00 68.00 104 THR A CA 1
ATOM 844 C C . THR A 1 104 ? -3.895 -7.796 12.561 1.00 68.00 104 THR A C 1
ATOM 846 O O . THR A 1 104 ? -4.804 -8.617 12.679 1.00 68.00 104 THR A O 1
ATOM 849 N N . LEU A 1 105 ? -4.088 -6.501 12.834 1.00 71.25 105 LEU A N 1
ATOM 850 C CA . LEU A 1 105 ? -5.308 -5.977 13.442 1.00 71.25 105 LEU A CA 1
ATOM 851 C C . LEU A 1 105 ? -6.363 -5.604 12.393 1.00 71.25 105 LEU A C 1
ATOM 853 O O . LEU A 1 105 ? -6.065 -5.070 11.324 1.00 71.25 105 LEU A O 1
ATOM 857 N N . ARG A 1 106 ? -7.644 -5.777 12.739 1.00 70.25 106 ARG A N 1
ATOM 858 C CA . ARG A 1 106 ? -8.770 -5.303 11.919 1.00 70.25 106 ARG A CA 1
ATOM 859 C C . ARG A 1 106 ? -9.050 -3.831 12.219 1.00 70.25 106 ARG A C 1
ATOM 861 O O . ARG A 1 106 ? -9.807 -3.523 13.135 1.00 70.25 106 ARG A O 1
ATOM 868 N N . ILE A 1 107 ? -8.460 -2.918 11.448 1.00 71.88 107 ILE A N 1
ATOM 869 C CA . ILE A 1 107 ? -8.568 -1.465 11.678 1.00 71.88 107 ILE A CA 1
ATOM 870 C C . ILE A 1 107 ? -9.316 -0.781 10.525 1.00 71.88 107 ILE A C 1
ATOM 872 O O . ILE A 1 107 ? -9.011 -1.014 9.358 1.00 71.88 107 ILE A O 1
ATOM 876 N N . GLN A 1 108 ? -10.272 0.100 10.827 1.00 66.12 108 GLN A N 1
ATOM 877 C CA . GLN A 1 108 ? -10.990 0.876 9.811 1.00 66.12 108 GLN A CA 1
ATOM 878 C C . GLN A 1 108 ? -10.177 2.090 9.330 1.00 66.12 108 GLN A C 1
ATOM 880 O O . GLN A 1 108 ? -10.106 2.329 8.121 1.00 66.12 108 GLN A O 1
ATOM 885 N N . TYR A 1 109 ? -9.546 2.822 10.256 1.00 61.91 109 TYR A N 1
ATOM 886 C CA . TYR A 1 109 ? -8.679 3.967 9.969 1.00 61.91 109 TYR A CA 1
ATOM 887 C C . TYR A 1 109 ? -7.332 3.857 10.691 1.00 61.91 109 TYR A C 1
ATOM 889 O O . TYR A 1 109 ? -7.272 3.828 11.917 1.00 61.91 109 TYR A O 1
ATOM 897 N N . LEU A 1 110 ? -6.240 3.858 9.928 1.00 74.06 110 LEU A N 1
ATOM 898 C CA . LEU A 1 110 ? -4.883 4.006 10.456 1.00 74.06 110 LEU A CA 1
ATOM 899 C C . LEU A 1 110 ? -4.326 5.355 9.998 1.00 74.06 110 LEU A C 1
ATOM 901 O O . LEU A 1 110 ? -4.221 5.598 8.791 1.00 74.06 110 LEU A O 1
ATOM 905 N N . ILE A 1 111 ? -3.997 6.219 10.959 1.00 68.38 111 ILE A N 1
ATOM 906 C CA . ILE A 1 111 ? -3.449 7.560 10.748 1.00 68.38 111 ILE A CA 1
ATOM 907 C C . ILE A 1 111 ? -2.060 7.607 11.377 1.00 68.38 111 ILE A C 1
ATOM 909 O O . ILE A 1 111 ? -1.921 7.512 12.593 1.00 68.38 111 ILE A O 1
ATOM 913 N N . LEU A 1 112 ? -1.038 7.771 10.543 1.00 72.50 112 LEU A N 1
ATOM 914 C CA . LEU A 1 112 ? 0.353 7.899 10.972 1.00 72.50 112 LEU A CA 1
ATOM 915 C C . LEU A 1 112 ? 0.883 9.259 10.521 1.00 72.50 112 LEU A C 1
ATOM 917 O O . LEU A 1 112 ? 0.825 9.562 9.325 1.00 72.50 112 LEU A O 1
ATOM 921 N N . ILE A 1 113 ? 1.374 10.060 11.471 1.00 67.38 113 ILE A N 1
ATOM 922 C CA . ILE A 1 113 ? 1.914 11.407 11.242 1.00 67.38 113 ILE A CA 1
ATOM 923 C C . ILE A 1 113 ? 3.308 11.508 11.865 1.00 67.38 113 ILE A C 1
ATOM 925 O O . ILE A 1 113 ? 3.474 11.244 13.050 1.00 67.38 113 ILE A O 1
ATOM 929 N N . ASN A 1 114 ? 4.306 11.906 11.069 1.00 66.62 114 ASN A N 1
ATOM 930 C CA . ASN A 1 114 ? 5.681 12.193 11.515 1.00 66.62 114 ASN A CA 1
ATOM 931 C C . ASN A 1 114 ? 6.298 11.123 12.450 1.00 66.62 114 ASN A C 1
ATOM 933 O O . ASN A 1 114 ? 6.890 11.413 13.488 1.00 66.62 114 ASN A O 1
ATOM 937 N N . THR A 1 115 ? 6.114 9.850 12.108 1.00 66.81 115 THR A N 1
ATOM 938 C CA . THR A 1 115 ? 6.740 8.725 12.813 1.00 66.81 115 THR A CA 1
ATOM 939 C C . THR A 1 115 ? 8.175 8.541 12.312 1.00 66.81 115 THR A C 1
ATOM 941 O O . THR A 1 115 ? 8.407 8.672 11.111 1.00 66.81 115 THR A O 1
ATOM 944 N N . LYS A 1 116 ? 9.132 8.165 13.176 1.00 57.84 116 LYS A N 1
ATOM 945 C CA . LYS A 1 116 ? 10.552 7.978 12.786 1.00 57.84 116 LYS A CA 1
ATOM 946 C C . LYS A 1 116 ? 10.797 6.904 11.713 1.00 57.84 116 LYS A C 1
ATOM 948 O O . LYS A 1 116 ? 11.856 6.901 11.086 1.00 57.84 116 LYS A O 1
ATOM 953 N N . ASN A 1 117 ? 9.847 5.997 11.479 1.00 55.25 117 ASN A N 1
ATOM 954 C CA . ASN A 1 117 ? 9.946 5.033 10.385 1.00 55.25 117 ASN A CA 1
ATOM 955 C C . ASN A 1 117 ? 9.726 5.705 9.032 1.00 55.25 117 ASN A C 1
ATOM 957 O O . ASN A 1 117 ? 8.774 6.459 8.838 1.00 55.25 117 ASN A O 1
ATOM 961 N N . ASN A 1 118 ? 10.584 5.372 8.066 1.00 52.75 118 ASN A N 1
ATOM 962 C CA . ASN A 1 118 ? 10.378 5.807 6.694 1.00 52.75 118 ASN A CA 1
ATOM 963 C C . ASN A 1 118 ? 9.085 5.187 6.125 1.00 52.75 118 ASN A C 1
ATOM 965 O O . ASN A 1 118 ? 8.693 4.063 6.450 1.00 52.75 118 ASN A O 1
ATOM 969 N N . LEU A 1 119 ? 8.416 5.949 5.259 1.00 51.91 119 LEU A N 1
ATOM 970 C CA . LEU A 1 119 ? 7.146 5.567 4.635 1.00 51.91 119 LEU A CA 1
ATOM 971 C C . LEU A 1 119 ? 7.228 4.201 3.928 1.00 51.91 119 LEU A C 1
ATOM 973 O O . LEU A 1 119 ? 6.257 3.449 3.924 1.00 51.91 119 LEU A O 1
ATOM 977 N N . SER A 1 120 ? 8.401 3.858 3.385 1.00 46.19 120 SER A N 1
ATOM 978 C CA . SER A 1 120 ? 8.660 2.573 2.736 1.00 46.19 120 SER A CA 1
ATOM 979 C C . SER A 1 120 ? 8.591 1.390 3.706 1.00 46.19 120 SER A C 1
ATOM 981 O O . SER A 1 120 ? 7.923 0.412 3.386 1.00 46.19 120 SER A O 1
ATOM 983 N N . LYS A 1 121 ? 9.190 1.461 4.904 1.00 52.62 121 LYS A N 1
ATOM 984 C CA . LYS A 1 121 ? 9.109 0.374 5.904 1.00 52.62 121 LYS A CA 1
ATOM 985 C C . LYS A 1 121 ? 7.692 0.170 6.436 1.00 52.62 121 LYS A C 1
ATOM 987 O O . LYS A 1 121 ? 7.270 -0.968 6.616 1.00 52.62 121 LYS A O 1
ATOM 992 N N . ILE A 1 122 ? 6.948 1.259 6.645 1.00 54.56 122 ILE A N 1
ATOM 993 C CA . ILE A 1 122 ? 5.533 1.195 7.043 1.00 54.56 122 ILE A CA 1
ATOM 994 C C . ILE A 1 122 ? 4.708 0.499 5.953 1.00 54.56 122 ILE A C 1
ATOM 996 O O . ILE A 1 122 ? 3.916 -0.391 6.245 1.00 54.56 122 ILE A O 1
ATOM 1000 N N . TYR A 1 123 ? 4.934 0.853 4.689 1.00 51.16 123 TYR A N 1
ATOM 1001 C CA . TYR A 1 123 ? 4.210 0.294 3.552 1.00 51.16 123 TYR A CA 1
ATOM 1002 C C . TYR A 1 123 ? 4.510 -1.194 3.306 1.00 51.16 123 TYR A C 1
ATOM 1004 O O . TYR A 1 123 ? 3.571 -1.973 3.168 1.00 51.16 123 TYR A O 1
ATOM 1012 N N . TYR A 1 124 ? 5.782 -1.616 3.304 1.00 47.53 124 TYR A N 1
ATOM 1013 C CA . TYR A 1 124 ? 6.153 -3.020 3.056 1.00 47.53 124 TYR A CA 1
ATOM 1014 C C . TYR A 1 124 ? 5.518 -3.988 4.064 1.00 47.53 124 TYR A C 1
ATOM 1016 O O . TYR A 1 124 ? 4.994 -5.029 3.669 1.00 47.53 124 TYR A O 1
ATOM 1024 N N . ASN A 1 125 ? 5.502 -3.620 5.347 1.00 46.16 125 ASN A N 1
ATOM 1025 C CA . ASN A 1 125 ? 4.904 -4.449 6.394 1.00 46.16 125 ASN A CA 1
ATOM 1026 C C . ASN A 1 125 ? 3.364 -4.444 6.337 1.00 46.16 125 ASN A C 1
ATOM 1028 O O . ASN A 1 125 ? 2.743 -5.480 6.552 1.00 46.16 125 ASN A O 1
ATOM 1032 N N . LEU A 1 126 ? 2.725 -3.316 5.996 1.00 52.06 126 LEU A N 1
ATOM 1033 C CA . LEU A 1 126 ? 1.260 -3.244 5.899 1.00 52.06 126 LEU A CA 1
ATOM 1034 C C . LEU A 1 126 ? 0.708 -3.893 4.611 1.00 52.06 126 LEU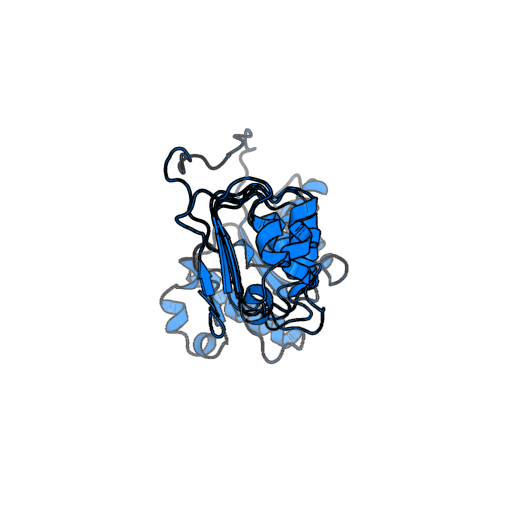 A C 1
ATOM 1036 O O . LEU A 1 126 ? -0.372 -4.480 4.634 1.00 52.06 126 LEU A O 1
ATOM 1040 N N . CYS A 1 127 ? 1.419 -3.817 3.482 1.00 46.56 127 CYS A N 1
ATOM 1041 C CA . CYS A 1 127 ? 0.956 -4.372 2.204 1.00 46.56 127 CYS A CA 1
ATOM 1042 C C . CYS A 1 127 ? 1.051 -5.895 2.110 1.00 46.56 127 CYS A C 1
ATOM 1044 O O . CYS A 1 127 ? 0.164 -6.507 1.513 1.00 46.56 127 CYS A O 1
ATOM 1046 N N . ASN A 1 128 ? 2.091 -6.500 2.686 1.00 42.69 128 ASN A N 1
ATOM 1047 C CA . ASN A 1 128 ? 2.282 -7.949 2.609 1.00 42.69 128 ASN A CA 1
ATOM 1048 C C . ASN A 1 128 ? 1.337 -8.726 3.547 1.00 42.69 128 ASN A C 1
ATOM 1050 O O . ASN A 1 128 ? 0.904 -9.818 3.182 1.00 42.69 128 ASN A O 1
ATOM 1054 N N . GLU A 1 129 ? 0.951 -8.138 4.686 1.00 41.31 129 GLU A N 1
ATOM 1055 C CA . GLU A 1 129 ? 0.171 -8.808 5.742 1.00 41.31 129 GLU A CA 1
ATOM 1056 C C . GLU A 1 129 ? -1.281 -8.264 5.876 1.00 41.31 129 GLU A C 1
ATOM 1058 O O . GLU A 1 129 ? -2.230 -9.040 5.753 1.00 41.31 129 GLU A O 1
ATOM 1063 N N . VAL A 1 130 ? -1.511 -6.940 6.018 1.00 38.66 130 VAL A N 1
ATOM 1064 C CA . VAL A 1 130 ? -2.861 -6.350 6.287 1.00 38.66 130 VAL A CA 1
ATOM 1065 C C . VAL A 1 130 ? -3.799 -6.424 5.096 1.00 38.66 130 VAL A C 1
ATOM 1067 O O . VAL A 1 130 ? -4.969 -6.804 5.215 1.00 38.66 130 VAL A O 1
ATOM 1070 N N . ILE A 1 131 ? -3.316 -5.950 3.941 1.00 41.91 131 ILE A N 1
ATOM 1071 C CA . ILE A 1 131 ? -4.179 -5.625 2.796 1.00 41.91 131 ILE A CA 1
ATOM 1072 C C . ILE A 1 131 ? -4.718 -6.903 2.145 1.00 41.91 131 ILE A C 1
ATOM 1074 O O . ILE A 1 131 ? -5.772 -6.878 1.513 1.00 41.91 131 ILE A O 1
ATOM 1078 N N . ARG A 1 132 ? -4.057 -8.047 2.366 1.00 37.88 132 ARG A N 1
ATOM 1079 C CA . ARG A 1 132 ? -4.574 -9.355 1.954 1.00 37.88 132 ARG A CA 1
ATOM 1080 C C . ARG A 1 132 ? -5.839 -9.774 2.710 1.00 37.88 132 ARG A C 1
ATOM 1082 O O . ARG A 1 132 ? -6.603 -10.554 2.149 1.00 37.88 132 ARG A O 1
ATOM 1089 N N . GLN A 1 133 ? -6.079 -9.288 3.933 1.00 39.50 133 GLN A N 1
ATOM 1090 C CA . GLN A 1 133 ? -7.153 -9.810 4.795 1.00 39.50 133 GLN A CA 1
ATOM 1091 C C . GLN A 1 133 ? -8.201 -8.784 5.252 1.00 39.50 133 GLN A C 1
ATOM 1093 O O . GLN A 1 133 ? -9.284 -9.188 5.677 1.00 39.50 133 GLN A O 1
ATOM 1098 N N . SER A 1 134 ? -7.957 -7.473 5.154 1.00 36.53 134 SER A N 1
ATOM 1099 C CA . SER A 1 134 ? -8.901 -6.475 5.679 1.00 36.53 134 SER A CA 1
ATOM 1100 C C . SER A 1 134 ? -9.155 -5.293 4.734 1.00 36.53 134 SER A C 1
ATOM 1102 O O . SER A 1 134 ? -8.250 -4.722 4.131 1.00 36.53 134 SER A O 1
ATOM 1104 N N . LEU A 1 135 ? -10.438 -4.929 4.598 1.00 35.91 135 LEU A N 1
ATOM 1105 C CA . LEU A 1 135 ? -10.954 -3.766 3.860 1.00 35.91 135 LEU A CA 1
ATOM 1106 C C . LEU A 1 135 ? -10.558 -2.451 4.566 1.00 35.91 135 LEU A C 1
ATOM 1108 O O . LEU A 1 135 ? -11.409 -1.757 5.122 1.00 35.91 135 LEU A O 1
ATOM 1112 N N . VAL A 1 136 ? -9.269 -2.113 4.585 1.00 49.19 136 VAL A N 1
ATOM 1113 C CA . VAL A 1 136 ? -8.754 -0.932 5.299 1.00 49.19 136 VAL A CA 1
ATOM 1114 C C . VAL A 1 136 ? -8.762 0.302 4.398 1.00 49.19 136 VAL A C 1
ATOM 1116 O O . VAL A 1 136 ? -8.232 0.288 3.286 1.00 49.19 136 VAL A O 1
ATOM 1119 N N . ARG A 1 137 ? -9.305 1.420 4.898 1.00 43.81 137 ARG A N 1
ATOM 1120 C CA . ARG A 1 137 ? -9.019 2.757 4.354 1.00 43.81 137 ARG A CA 1
ATOM 1121 C C . ARG A 1 137 ? -7.772 3.301 5.052 1.00 43.81 137 ARG A C 1
ATOM 1123 O O . ARG A 1 137 ? -7.847 3.860 6.142 1.00 43.81 137 ARG A O 1
ATOM 1130 N N . LEU A 1 138 ? -6.616 3.138 4.414 1.00 48.59 138 LEU A N 1
ATOM 1131 C CA . LEU A 1 138 ? -5.332 3.631 4.917 1.00 48.59 138 LEU A CA 1
ATOM 1132 C C . LEU A 1 138 ? -5.153 5.120 4.575 1.00 48.59 138 LEU A C 1
ATOM 1134 O O . LEU A 1 138 ? -5.204 5.492 3.402 1.00 48.59 138 LEU A O 1
ATOM 1138 N N . LYS A 1 139 ? -4.920 5.974 5.583 1.00 42.44 139 LYS A N 1
ATOM 1139 C CA . LYS A 1 139 ? -4.620 7.402 5.392 1.00 42.44 139 LYS A CA 1
ATOM 1140 C C . LYS A 1 139 ? -3.297 7.753 6.072 1.00 42.44 139 LYS A C 1
ATOM 1142 O O . LYS A 1 139 ? -3.265 8.089 7.250 1.00 42.44 139 LYS A O 1
ATOM 1147 N N . ILE A 1 140 ? -2.207 7.713 5.312 1.00 49.75 140 ILE A N 1
ATOM 1148 C CA . ILE A 1 140 ? -0.886 8.137 5.792 1.00 49.75 140 ILE A CA 1
ATOM 1149 C C . ILE A 1 140 ? -0.690 9.620 5.459 1.00 49.75 140 ILE A C 1
ATOM 1151 O O . ILE A 1 140 ? -0.869 10.019 4.308 1.00 49.75 140 ILE A O 1
ATOM 1155 N N . LEU A 1 141 ? -0.345 10.441 6.455 1.00 37.25 141 LEU A N 1
ATOM 1156 C CA . LEU A 1 141 ? -0.106 11.876 6.288 1.00 37.25 141 LEU A CA 1
ATOM 1157 C C . LEU A 1 141 ? 1.308 12.201 6.769 1.00 37.25 141 LEU A C 1
ATOM 1159 O O . LEU A 1 141 ? 1.575 12.261 7.962 1.00 37.25 141 LEU A O 1
ATOM 1163 N N . TYR A 1 142 ? 2.223 12.426 5.832 1.00 39.47 142 TYR A N 1
ATOM 1164 C CA . TYR A 1 142 ? 3.573 12.883 6.145 1.00 39.47 142 TYR A CA 1
ATOM 1165 C C . TYR A 1 142 ? 3.632 14.410 6.015 1.00 39.47 142 TYR A C 1
ATOM 1167 O O . TYR A 1 142 ? 3.514 14.935 4.908 1.00 39.47 142 TYR A O 1
ATOM 1175 N N . GLN A 1 143 ? 3.798 15.125 7.130 1.00 37.34 143 GLN A N 1
ATOM 1176 C CA . GLN A 1 143 ? 4.223 16.525 7.101 1.00 37.34 143 GLN A CA 1
ATOM 1177 C C . GLN A 1 143 ? 5.746 16.548 7.129 1.00 37.34 143 GLN A C 1
ATOM 1179 O O . GLN A 1 143 ? 6.372 16.071 8.069 1.00 37.34 143 GLN A O 1
ATOM 1184 N N . LYS A 1 144 ? 6.330 17.054 6.046 1.00 39.53 144 LYS A N 1
ATOM 1185 C CA . LYS A 1 144 ? 7.759 17.318 5.957 1.00 39.53 144 LYS A CA 1
ATOM 1186 C C . LYS A 1 144 ? 8.046 18.544 6.823 1.00 39.53 144 LYS A C 1
ATOM 1188 O O . LYS A 1 144 ? 7.440 19.584 6.579 1.00 39.53 144 LYS A O 1
ATOM 1193 N N . ASP A 1 145 ? 8.952 18.432 7.790 1.00 35.12 145 ASP A N 1
ATOM 1194 C CA . ASP A 1 145 ? 9.533 19.611 8.431 1.00 35.12 145 ASP A CA 1
ATOM 1195 C C . ASP A 1 145 ? 10.128 20.505 7.331 1.00 35.12 145 ASP A C 1
ATOM 1197 O O . ASP A 1 145 ? 11.025 20.094 6.590 1.00 35.12 145 ASP A O 1
ATOM 1201 N N . GLU A 1 146 ? 9.601 21.722 7.180 1.00 36.69 146 GLU A N 1
ATOM 1202 C CA . GLU A 1 146 ? 10.039 22.680 6.152 1.00 36.69 146 GLU A CA 1
ATOM 1203 C C . GLU A 1 146 ? 11.431 23.273 6.420 1.00 36.69 146 GLU A C 1
ATOM 1205 O O . GLU A 1 146 ? 11.928 24.067 5.626 1.00 36.69 146 GLU A O 1
ATOM 1210 N N . ASN A 1 147 ? 12.126 22.842 7.472 1.00 37.31 147 ASN A N 1
ATOM 1211 C CA . ASN A 1 147 ? 13.463 23.326 7.781 1.00 37.31 147 ASN A CA 1
ATOM 1212 C C . ASN A 1 147 ? 14.514 22.240 7.512 1.00 37.31 147 ASN A C 1
ATOM 1214 O O . ASN A 1 147 ? 14.689 21.305 8.287 1.00 37.31 147 ASN A O 1
ATOM 1218 N N . ASN A 1 148 ? 15.247 22.438 6.410 1.00 35.94 148 ASN A N 1
ATOM 1219 C CA . ASN A 1 148 ? 16.440 21.707 5.958 1.00 35.94 148 ASN A CA 1
ATOM 1220 C C . ASN A 1 148 ? 16.256 20.335 5.293 1.00 35.94 148 ASN A C 1
ATOM 1222 O O . ASN A 1 148 ? 17.002 19.393 5.554 1.00 35.94 148 ASN A O 1
ATOM 1226 N N . PHE A 1 149 ? 15.409 20.273 4.266 1.00 32.19 149 PHE A N 1
ATOM 1227 C CA . PHE A 1 149 ? 15.760 19.456 3.102 1.00 32.19 149 PHE A CA 1
ATOM 1228 C C . PHE A 1 149 ? 15.852 20.351 1.874 1.00 32.19 149 PHE A C 1
ATOM 1230 O O . PHE A 1 149 ? 14.840 20.753 1.309 1.00 32.19 149 PHE A O 1
ATOM 1237 N N . ASP A 1 150 ? 17.081 20.664 1.479 1.00 30.72 150 ASP A N 1
ATOM 1238 C CA . ASP A 1 150 ? 17.408 21.295 0.209 1.00 30.72 150 ASP A CA 1
ATOM 1239 C C . ASP A 1 150 ? 16.946 20.372 -0.938 1.00 30.72 150 ASP A C 1
ATOM 1241 O O . ASP A 1 150 ? 17.611 19.406 -1.311 1.00 30.72 150 ASP A O 1
ATOM 1245 N N . ILE A 1 151 ? 15.745 20.636 -1.466 1.00 31.41 151 ILE A N 1
ATOM 1246 C CA . ILE A 1 151 ? 15.105 19.889 -2.567 1.00 31.41 151 ILE A CA 1
ATOM 1247 C C . ILE A 1 151 ? 15.866 20.096 -3.898 1.00 31.41 151 ILE A C 1
ATOM 1249 O O . ILE A 1 151 ? 15.536 19.472 -4.904 1.00 31.41 151 ILE A O 1
ATOM 1253 N N . SER A 1 152 ? 16.936 20.902 -3.922 1.00 28.25 152 SER A N 1
ATOM 1254 C CA . SER A 1 152 ? 17.816 21.018 -5.090 1.00 28.25 152 SER A CA 1
ATOM 1255 C C . SER A 1 152 ? 18.823 19.869 -5.233 1.00 28.25 152 SER A C 1
ATOM 1257 O O . SER A 1 152 ? 19.416 19.709 -6.302 1.00 28.25 152 SER A O 1
ATOM 1259 N N . LYS A 1 153 ? 18.988 19.012 -4.215 1.00 25.94 153 LYS A N 1
ATOM 1260 C CA . LYS A 1 153 ? 19.868 17.840 -4.292 1.00 25.94 153 LYS A CA 1
ATOM 1261 C C . LYS A 1 153 ? 19.083 16.541 -4.154 1.00 25.94 153 LYS A C 1
ATOM 1263 O O . LYS A 1 153 ? 18.988 15.948 -3.085 1.00 25.94 153 LYS A O 1
ATOM 1268 N N . SER A 1 154 ? 18.627 16.021 -5.293 1.00 28.83 154 SER A N 1
ATOM 1269 C CA . SER A 1 154 ? 18.755 14.574 -5.498 1.00 28.83 154 SER A CA 1
ATOM 1270 C C . SER A 1 154 ? 20.211 14.208 -5.191 1.00 28.83 154 SER A C 1
ATOM 1272 O O . SER A 1 154 ? 21.123 14.949 -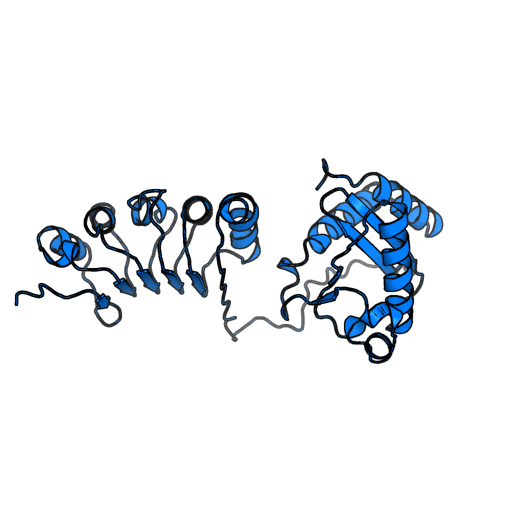5.576 1.00 28.83 154 SER A O 1
ATOM 1274 N N . ALA A 1 155 ? 20.440 13.112 -4.470 1.00 24.69 155 ALA A N 1
ATOM 1275 C CA . ALA A 1 155 ? 21.771 12.541 -4.326 1.00 24.69 155 ALA A CA 1
ATOM 1276 C C . ALA A 1 155 ? 22.218 12.008 -5.697 1.00 24.69 155 ALA A C 1
ATOM 1278 O O . ALA A 1 155 ? 22.209 10.810 -5.965 1.00 24.69 155 ALA A O 1
ATOM 1279 N N . TYR A 1 156 ? 22.578 12.918 -6.599 1.00 29.44 156 TYR A N 1
ATOM 1280 C CA . TYR A 1 156 ? 23.325 12.590 -7.789 1.00 29.44 156 TYR A CA 1
ATOM 1281 C C . TYR A 1 156 ? 24.721 12.223 -7.315 1.00 29.44 156 TYR A C 1
ATOM 1283 O O . TYR A 1 156 ? 25.539 13.079 -6.980 1.00 29.44 156 TYR A O 1
ATOM 1291 N N . LEU A 1 157 ? 24.994 10.927 -7.281 1.00 27.14 157 LEU A N 1
ATOM 1292 C CA . LEU A 1 157 ? 26.357 10.450 -7.392 1.00 27.14 157 LEU A CA 1
ATOM 1293 C C . LEU A 1 157 ? 26.823 10.917 -8.776 1.00 27.14 157 LEU A C 1
ATOM 1295 O O . LEU A 1 157 ? 26.383 10.376 -9.791 1.00 27.14 157 LEU A O 1
ATOM 1299 N N . SER A 1 158 ? 27.626 11.985 -8.843 1.00 30.25 158 SER A N 1
ATOM 1300 C CA . SER A 1 158 ? 28.255 12.390 -10.100 1.00 30.25 158 SER A CA 1
ATOM 1301 C C . SER A 1 158 ? 29.359 11.384 -10.404 1.00 30.25 158 SER A C 1
ATOM 1303 O O . SER A 1 158 ? 30.540 11.601 -10.142 1.00 30.25 158 SER A O 1
ATOM 1305 N N . VAL A 1 159 ? 28.954 10.224 -10.899 1.00 34.12 159 VAL A N 1
ATOM 1306 C CA . VAL A 1 159 ? 29.868 9.303 -11.554 1.00 34.12 159 VAL A CA 1
ATOM 1307 C C . VAL A 1 159 ? 30.231 9.947 -12.884 1.00 34.12 159 VAL A C 1
ATOM 1309 O O . VAL A 1 159 ? 29.364 10.508 -13.558 1.00 34.12 159 VAL A O 1
ATOM 1312 N N . THR A 1 160 ? 31.501 9.894 -13.269 1.00 30.55 160 THR A N 1
ATOM 1313 C CA . THR A 1 160 ? 31.932 10.290 -14.610 1.00 30.55 160 THR A CA 1
ATOM 1314 C C . THR A 1 160 ? 31.222 9.377 -15.608 1.00 30.55 160 THR A C 1
ATOM 1316 O O . THR A 1 160 ? 31.658 8.255 -15.851 1.00 30.55 160 THR A O 1
ATOM 1319 N N . ALA A 1 161 ? 30.069 9.807 -16.124 1.00 38.44 161 ALA A N 1
ATOM 1320 C CA . ALA A 1 161 ? 29.303 9.013 -17.066 1.00 38.44 161 ALA A CA 1
ATOM 1321 C C . ALA A 1 161 ? 30.146 8.844 -18.331 1.00 38.44 161 ALA A C 1
ATOM 1323 O O . ALA A 1 161 ? 30.539 9.830 -18.964 1.00 38.44 161 ALA A O 1
ATOM 1324 N N . ALA A 1 162 ? 30.425 7.596 -18.708 1.00 45.94 162 ALA A N 1
ATOM 1325 C CA . ALA A 1 162 ? 30.850 7.302 -20.065 1.00 45.94 162 ALA A CA 1
ATOM 1326 C C . ALA A 1 162 ? 29.824 7.953 -21.006 1.00 45.94 162 ALA A C 1
ATOM 1328 O O . ALA A 1 162 ? 28.623 7.724 -20.845 1.00 45.94 162 ALA A O 1
ATOM 1329 N N . ARG A 1 163 ? 30.283 8.817 -21.926 1.00 47.56 163 ARG A N 1
ATOM 1330 C CA . ARG A 1 163 ? 29.449 9.524 -22.916 1.00 47.56 163 ARG A CA 1
ATOM 1331 C C . ARG A 1 163 ? 28.694 8.504 -23.778 1.00 47.56 163 ARG A C 1
ATOM 1333 O O . ARG A 1 163 ? 29.144 8.148 -24.859 1.00 47.56 163 ARG A O 1
ATOM 1340 N N . SER A 1 164 ? 27.556 8.041 -23.291 1.00 60.41 164 SER A N 1
ATOM 1341 C CA . SER A 1 164 ? 26.639 7.128 -23.966 1.00 60.41 164 SER A CA 1
ATOM 1342 C C . SER A 1 164 ? 25.245 7.744 -23.928 1.00 60.41 164 SER A C 1
ATOM 1344 O O . SER A 1 164 ? 24.954 8.593 -23.078 1.00 60.41 164 SER A O 1
ATOM 1346 N N . ARG A 1 165 ? 24.407 7.424 -24.916 1.00 70.12 165 ARG A N 1
ATOM 1347 C CA . ARG A 1 165 ? 23.060 7.993 -24.988 1.00 70.12 165 ARG A CA 1
ATOM 1348 C C . ARG A 1 165 ? 22.174 7.313 -23.949 1.00 70.12 165 ARG A C 1
ATOM 1350 O O . ARG A 1 165 ? 22.228 6.101 -23.770 1.00 70.12 165 ARG A O 1
ATOM 1357 N N . ASN A 1 166 ? 21.323 8.096 -23.289 1.00 74.50 166 ASN A N 1
ATOM 1358 C CA . ASN A 1 166 ? 20.310 7.542 -22.398 1.00 74.50 166 ASN A CA 1
ATOM 1359 C C . ASN A 1 166 ? 19.218 6.854 -23.223 1.00 74.50 166 ASN A C 1
ATOM 1361 O O . ASN A 1 166 ? 18.617 7.480 -24.096 1.00 74.50 166 ASN A O 1
ATOM 1365 N N . ILE A 1 167 ? 18.925 5.599 -22.894 1.00 81.06 167 ILE A N 1
ATOM 1366 C CA . ILE A 1 167 ? 17.802 4.843 -23.451 1.00 81.06 167 ILE A CA 1
ATOM 1367 C C . ILE A 1 167 ? 16.599 4.998 -22.516 1.00 81.06 167 ILE A C 1
ATOM 1369 O O . ILE A 1 167 ? 16.735 4.990 -21.294 1.00 81.06 167 ILE A O 1
ATOM 1373 N N . SER A 1 168 ? 15.412 5.171 -23.090 1.00 86.00 168 SER A N 1
ATOM 1374 C CA . SER A 1 168 ? 14.139 5.204 -22.366 1.00 86.00 168 SER A CA 1
ATOM 1375 C C . SER A 1 168 ? 13.345 3.937 -22.644 1.00 86.00 168 SER A C 1
ATOM 1377 O O . SER A 1 168 ? 13.362 3.425 -23.759 1.00 86.00 168 SER A O 1
ATOM 1379 N N . VAL A 1 169 ? 12.612 3.445 -21.650 1.00 88.62 169 VAL A N 1
ATOM 1380 C CA . VAL A 1 169 ? 11.764 2.261 -21.800 1.00 88.62 169 VAL A CA 1
ATOM 1381 C C . VAL A 1 169 ? 10.369 2.574 -21.282 1.00 88.62 169 VAL A C 1
ATOM 1383 O O . VAL A 1 169 ? 10.222 3.096 -20.182 1.00 88.62 169 VAL A O 1
ATOM 1386 N N . VAL A 1 170 ? 9.349 2.270 -22.082 1.00 89.81 170 VAL A N 1
ATOM 1387 C CA . VAL A 1 170 ? 7.950 2.246 -21.632 1.00 89.81 170 VAL A CA 1
ATOM 1388 C C . VAL A 1 170 ? 7.597 0.796 -21.376 1.00 89.81 170 VAL A C 1
ATOM 1390 O O . VAL A 1 170 ? 7.804 -0.028 -22.259 1.00 89.81 170 VAL A O 1
ATOM 1393 N N . ALA A 1 171 ? 7.086 0.466 -20.197 1.00 91.56 171 ALA A N 1
ATOM 1394 C CA . ALA A 1 171 ? 6.767 -0.910 -19.856 1.00 91.56 171 ALA A CA 1
ATOM 1395 C C . ALA A 1 171 ? 5.534 -1.007 -18.953 1.00 91.56 171 ALA A C 1
ATOM 1397 O O . ALA A 1 171 ? 5.073 -0.021 -18.381 1.00 91.56 171 ALA A O 1
ATOM 1398 N N . THR A 1 172 ? 4.956 -2.203 -18.895 1.00 92.06 172 THR A N 1
ATOM 1399 C CA . THR A 1 172 ? 3.773 -2.523 -18.095 1.00 92.06 172 THR A CA 1
ATOM 1400 C C . THR A 1 172 ? 3.824 -3.976 -17.645 1.00 92.06 172 THR A C 1
ATOM 1402 O O . THR A 1 172 ? 4.316 -4.846 -18.367 1.00 92.06 172 THR A O 1
ATOM 1405 N N . MET A 1 173 ? 3.281 -4.232 -16.458 1.00 90.38 173 MET A N 1
ATOM 1406 C CA . MET A 1 173 ? 3.201 -5.547 -15.825 1.00 90.38 173 MET A CA 1
ATOM 1407 C C . MET A 1 173 ? 1.809 -5.792 -15.229 1.00 90.38 173 MET A C 1
ATOM 1409 O O . MET A 1 173 ? 1.019 -4.862 -15.062 1.00 90.38 173 MET A O 1
ATOM 1413 N N . ASN A 1 174 ? 1.550 -7.032 -14.826 1.00 87.25 174 ASN A N 1
ATOM 1414 C CA . ASN A 1 174 ? 0.519 -7.382 -13.853 1.00 87.25 174 ASN A CA 1
ATOM 1415 C C . ASN A 1 174 ? 1.120 -8.267 -12.748 1.00 87.25 174 ASN A C 1
ATOM 1417 O O . ASN A 1 174 ? 2.329 -8.467 -12.681 1.00 87.25 174 ASN A O 1
ATOM 1421 N N . ARG A 1 175 ? 0.260 -8.837 -11.896 1.00 80.94 175 ARG A N 1
ATOM 1422 C CA . ARG A 1 175 ? 0.673 -9.733 -10.805 1.00 80.94 175 ARG A CA 1
ATOM 1423 C C . ARG A 1 175 ? 1.419 -11.001 -11.249 1.00 80.94 175 ARG A C 1
ATOM 1425 O O . ARG A 1 175 ? 2.048 -11.634 -10.418 1.00 80.94 175 ARG A O 1
ATOM 1432 N N . TYR A 1 176 ? 1.301 -11.398 -12.513 1.00 82.75 176 TYR A N 1
ATOM 1433 C CA . TYR A 1 176 ? 1.894 -12.627 -13.041 1.00 82.75 176 TYR A CA 1
ATOM 1434 C C . TYR A 1 176 ? 3.232 -12.394 -13.745 1.00 82.75 176 TYR A C 1
ATOM 1436 O O . TYR A 1 176 ? 3.952 -13.355 -14.014 1.00 82.75 176 TYR A O 1
ATOM 1444 N N . GLY A 1 177 ? 3.567 -11.144 -14.069 1.00 86.25 177 GLY A N 1
ATOM 1445 C CA . GLY A 1 177 ? 4.774 -10.824 -14.817 1.00 86.25 177 GLY A CA 1
ATOM 1446 C C . GLY A 1 177 ? 4.630 -9.591 -15.694 1.00 86.25 177 GLY A C 1
ATOM 1447 O O . GLY A 1 177 ? 3.648 -8.842 -15.641 1.00 86.25 177 GLY A O 1
ATOM 1448 N N . MET A 1 178 ? 5.644 -9.391 -16.527 1.00 89.44 178 MET A N 1
ATOM 1449 C CA . MET A 1 178 ? 5.682 -8.297 -17.485 1.00 89.44 178 MET A CA 1
ATOM 1450 C C . MET A 1 178 ? 4.756 -8.578 -18.680 1.00 89.44 178 MET A C 1
ATOM 1452 O O . MET A 1 178 ? 4.724 -9.682 -19.212 1.00 89.44 178 MET A O 1
ATOM 1456 N N . ILE A 1 179 ? 4.004 -7.569 -19.125 1.00 91.88 179 ILE A N 1
ATOM 1457 C CA . ILE A 1 179 ? 3.033 -7.689 -20.231 1.00 91.88 179 ILE A CA 1
ATOM 1458 C C . ILE A 1 179 ? 3.577 -7.062 -21.512 1.00 91.88 179 ILE A C 1
ATOM 1460 O O . ILE A 1 179 ? 3.321 -7.546 -22.617 1.00 91.88 179 ILE A O 1
ATOM 1464 N N . TYR A 1 180 ? 4.255 -5.925 -21.384 1.00 93.75 180 TYR A N 1
ATOM 1465 C CA . TYR A 1 180 ? 4.702 -5.143 -22.526 1.00 93.75 180 TYR A CA 1
ATOM 1466 C C . TYR A 1 180 ? 5.931 -4.308 -22.171 1.00 93.75 180 TYR A C 1
ATOM 1468 O O . TYR A 1 180 ? 6.005 -3.752 -21.074 1.00 93.75 180 TYR A O 1
ATOM 1476 N N . HIS A 1 181 ? 6.840 -4.148 -23.131 1.00 92.69 181 HIS A N 1
ATOM 1477 C CA . HIS A 1 181 ? 7.868 -3.111 -23.111 1.00 92.69 181 HIS A CA 1
ATOM 1478 C C . HIS A 1 181 ? 8.099 -2.513 -24.504 1.00 92.69 181 HIS A C 1
ATOM 1480 O O . HIS A 1 181 ? 7.874 -3.170 -25.525 1.00 92.69 181 HIS A O 1
ATOM 1486 N N . LYS A 1 182 ? 8.635 -1.294 -24.545 1.00 92.12 182 LYS A N 1
ATOM 1487 C CA . LYS A 1 182 ? 9.161 -0.648 -25.746 1.00 92.12 182 LYS A CA 1
ATOM 1488 C C . LYS A 1 182 ? 10.396 0.161 -25.411 1.00 92.12 182 LYS A C 1
ATOM 1490 O O . LYS A 1 182 ? 10.333 1.098 -24.614 1.00 92.12 182 LYS A O 1
ATOM 1495 N N . ILE A 1 183 ? 11.497 -0.184 -26.062 1.00 90.44 183 ILE A N 1
ATOM 1496 C CA . ILE A 1 183 ? 12.769 0.524 -25.952 1.00 90.44 183 ILE A CA 1
ATOM 1497 C C . ILE A 1 183 ? 12.749 1.722 -26.900 1.00 90.44 183 ILE A C 1
ATOM 1499 O O . ILE A 1 183 ? 12.234 1.646 -28.017 1.00 90.44 183 ILE A O 1
ATOM 1503 N N . ARG A 1 184 ? 13.279 2.852 -26.439 1.00 85.81 184 ARG A N 1
ATOM 1504 C CA . ARG A 1 184 ? 13.303 4.119 -27.164 1.00 85.81 184 ARG A CA 1
ATOM 1505 C C . ARG A 1 184 ? 14.648 4.810 -26.996 1.00 85.81 184 ARG A C 1
ATOM 1507 O O . ARG A 1 184 ? 15.156 4.946 -25.890 1.00 85.81 184 ARG A O 1
ATOM 1514 N N . GLU A 1 185 ? 15.169 5.356 -28.088 1.00 79.94 185 GLU A N 1
ATOM 1515 C CA . GLU A 1 185 ? 16.414 6.142 -28.084 1.00 79.94 185 GLU A CA 1
ATOM 1516 C C . GLU A 1 185 ? 16.248 7.551 -27.489 1.00 79.94 185 GLU A C 1
ATOM 1518 O O . GLU A 1 185 ? 17.224 8.246 -27.217 1.00 79.94 185 GLU A O 1
ATOM 1523 N N . LYS A 1 186 ? 15.002 8.011 -27.333 1.00 79.94 186 LYS A N 1
ATOM 1524 C CA . LYS A 1 186 ? 14.656 9.331 -26.795 1.00 79.94 186 LYS A CA 1
ATOM 1525 C C . LYS A 1 186 ? 13.587 9.195 -25.721 1.00 79.94 186 LYS A C 1
ATOM 1527 O O . LYS A 1 186 ? 12.768 8.273 -25.776 1.00 79.94 186 LYS A O 1
ATOM 1532 N N . ALA A 1 187 ? 13.563 10.167 -24.810 1.00 77.31 187 ALA A N 1
ATOM 1533 C CA . ALA A 1 187 ? 12.507 10.310 -23.815 1.00 77.31 187 ALA A CA 1
ATOM 1534 C C . ALA A 1 187 ? 11.121 10.265 -24.476 1.00 77.31 187 ALA A C 1
ATOM 1536 O O . ALA A 1 187 ? 10.905 10.871 -25.530 1.00 77.31 187 ALA A O 1
ATOM 1537 N N . ALA A 1 188 ? 10.196 9.527 -23.862 1.00 78.12 188 ALA A N 1
ATOM 1538 C CA . ALA A 1 188 ? 8.831 9.409 -24.356 1.00 78.12 188 ALA A CA 1
ATOM 1539 C C . ALA A 1 188 ? 8.088 10.745 -24.202 1.00 78.12 188 ALA A C 1
ATOM 1541 O O . ALA A 1 188 ? 8.106 11.358 -23.135 1.00 78.12 188 ALA A O 1
ATOM 1542 N N . ASN A 1 189 ? 7.423 11.192 -25.2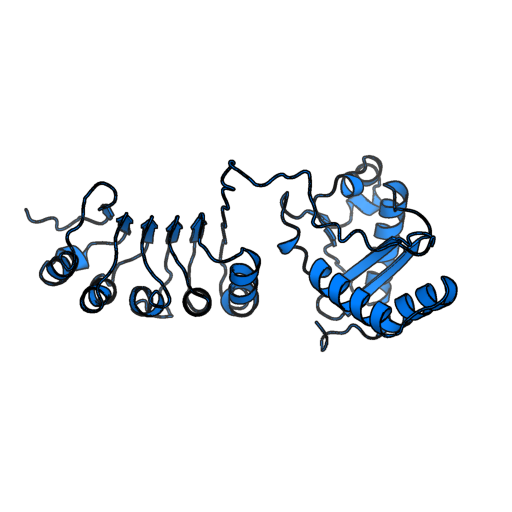67 1.00 83.00 189 ASN A N 1
ATOM 1543 C CA . ASN A 1 189 ? 6.511 12.335 -25.231 1.00 83.00 189 ASN A CA 1
ATOM 1544 C C . ASN A 1 189 ? 5.037 11.879 -25.156 1.00 83.00 189 ASN A C 1
ATOM 1546 O O . ASN A 1 189 ? 4.734 10.689 -25.179 1.00 83.00 189 ASN A O 1
ATOM 1550 N N . GLY A 1 190 ? 4.091 12.820 -25.092 1.00 82.25 190 GLY A N 1
ATOM 1551 C CA . GLY A 1 190 ? 2.662 12.491 -24.979 1.00 82.25 190 GLY A CA 1
ATOM 1552 C C . GLY A 1 190 ? 2.103 11.624 -26.122 1.00 82.25 190 GLY A C 1
ATOM 1553 O O . GLY A 1 190 ? 1.298 10.728 -25.871 1.00 82.25 190 GLY A O 1
ATOM 1554 N N . LYS A 1 191 ? 2.568 11.815 -27.366 1.00 86.00 191 LYS A N 1
ATOM 1555 C CA . LYS A 1 191 ? 2.146 10.998 -28.523 1.00 86.00 191 LYS A CA 1
ATOM 1556 C C . LYS A 1 191 ? 2.679 9.572 -28.436 1.00 86.00 191 LYS A C 1
ATOM 1558 O O . LYS A 1 191 ? 2.010 8.620 -28.826 1.00 86.00 191 LYS A O 1
ATOM 1563 N N . ASP A 1 192 ? 3.875 9.428 -27.883 1.00 87.12 192 ASP A N 1
ATOM 1564 C CA . ASP A 1 192 ? 4.497 8.132 -27.652 1.00 87.12 192 ASP A CA 1
ATOM 1565 C C . ASP A 1 192 ? 3.753 7.314 -26.601 1.00 87.12 192 ASP A C 1
ATOM 1567 O O . ASP A 1 192 ? 3.547 6.114 -26.782 1.00 87.12 192 ASP A O 1
ATOM 1571 N N . ILE A 1 193 ? 3.325 7.971 -25.522 1.00 87.75 193 ILE A N 1
ATOM 1572 C CA . ILE A 1 193 ? 2.495 7.362 -24.481 1.00 87.75 193 ILE A CA 1
ATOM 1573 C C . ILE A 1 193 ? 1.149 6.934 -25.062 1.00 87.75 193 ILE A C 1
ATOM 1575 O O . ILE A 1 193 ? 0.739 5.795 -24.855 1.00 87.75 193 ILE A O 1
ATOM 1579 N N . LYS A 1 194 ? 0.513 7.794 -25.864 1.00 89.31 194 LYS A N 1
ATOM 1580 C CA . LYS A 1 194 ? -0.732 7.478 -26.576 1.00 89.31 194 LYS A CA 1
ATOM 1581 C C . LYS A 1 194 ? -0.623 6.200 -27.405 1.00 89.31 194 LYS A C 1
ATOM 1583 O O . LYS A 1 194 ? -1.454 5.307 -27.265 1.00 89.31 194 LYS A O 1
ATOM 1588 N N . LEU A 1 195 ? 0.415 6.094 -28.235 1.00 91.50 195 LEU A N 1
ATOM 1589 C CA . LEU A 1 195 ? 0.658 4.890 -29.030 1.00 91.50 195 LEU A CA 1
ATOM 1590 C C . LEU A 1 195 ? 0.922 3.667 -28.139 1.00 91.50 195 LEU A C 1
ATOM 1592 O O . LEU A 1 195 ? 0.381 2.593 -28.390 1.00 91.50 195 LEU A O 1
ATOM 1596 N N . SER A 1 196 ? 1.713 3.842 -27.078 1.00 91.88 196 SER A N 1
ATOM 1597 C CA . SER A 1 196 ? 2.065 2.752 -26.164 1.00 91.88 196 SER A CA 1
ATOM 1598 C C . SER A 1 196 ? 0.837 2.196 -25.441 1.00 91.88 196 SER A C 1
ATOM 1600 O O . SER A 1 196 ? 0.716 0.986 -25.336 1.00 91.88 196 SER A O 1
ATOM 1602 N N . ILE A 1 197 ? -0.116 3.030 -25.005 1.00 92.31 197 ILE A N 1
ATOM 1603 C CA . ILE A 1 197 ? -1.354 2.566 -24.348 1.00 92.31 197 ILE A CA 1
ATOM 1604 C C . ILE A 1 197 ? -2.147 1.621 -25.264 1.00 92.31 197 ILE A C 1
ATOM 1606 O O . ILE A 1 197 ? -2.595 0.563 -24.819 1.00 92.31 197 ILE A O 1
ATOM 1610 N N . LYS A 1 198 ? -2.269 1.955 -26.556 1.00 93.75 198 LYS A N 1
ATOM 1611 C CA . LYS A 1 198 ? -2.952 1.101 -27.543 1.00 93.75 198 LYS A CA 1
ATOM 1612 C C . LYS A 1 198 ? -2.217 -0.222 -27.750 1.00 93.75 198 LYS A C 1
ATOM 1614 O O . LYS A 1 198 ? -2.829 -1.287 -27.727 1.00 93.75 198 LYS A O 1
ATOM 1619 N N . GLU A 1 199 ? -0.895 -0.168 -27.899 1.00 95.50 199 GLU A N 1
ATOM 1620 C CA . GLU A 1 199 ? -0.058 -1.364 -28.055 1.00 95.50 199 GLU A CA 1
ATOM 1621 C C . GLU A 1 199 ? -0.079 -2.260 -26.801 1.00 95.50 199 GLU A C 1
ATOM 1623 O O . GLU A 1 199 ? -0.126 -3.486 -26.924 1.00 95.50 199 GLU A O 1
ATOM 1628 N N . ILE A 1 200 ? -0.118 -1.675 -25.599 1.00 95.06 200 ILE A N 1
ATOM 1629 C CA . ILE A 1 200 ? -0.274 -2.415 -24.342 1.00 95.06 200 ILE A CA 1
ATOM 1630 C C . ILE A 1 200 ? -1.641 -3.103 -24.311 1.00 95.06 200 ILE A C 1
ATOM 1632 O O . ILE A 1 200 ? -1.698 -4.291 -24.003 1.00 95.06 200 ILE A O 1
ATOM 1636 N N . ASN A 1 201 ? -2.730 -2.412 -24.664 1.00 94.50 201 ASN A N 1
ATOM 1637 C CA . ASN A 1 201 ? -4.059 -3.026 -24.695 1.00 94.50 201 ASN A CA 1
ATOM 1638 C C . ASN A 1 201 ? -4.123 -4.211 -25.676 1.00 94.50 201 ASN A C 1
ATOM 1640 O O . ASN A 1 201 ? -4.659 -5.268 -25.348 1.00 94.50 201 ASN A O 1
ATOM 1644 N N . GLN A 1 202 ? -3.493 -4.089 -26.847 1.00 94.69 202 GLN A N 1
ATOM 1645 C CA . GLN A 1 202 ? -3.349 -5.211 -27.779 1.00 94.69 202 GLN A CA 1
ATOM 1646 C C . GLN A 1 202 ? -2.527 -6.363 -27.182 1.00 94.69 202 GLN A C 1
ATOM 1648 O O . GLN A 1 202 ? -2.877 -7.527 -27.378 1.00 94.69 202 GLN A O 1
ATOM 1653 N N . SER A 1 203 ? -1.448 -6.066 -26.446 1.00 95.12 203 SER A N 1
ATOM 1654 C CA . SER A 1 203 ? -0.663 -7.091 -25.742 1.00 95.12 203 SER A CA 1
ATOM 1655 C C . SER A 1 203 ? -1.511 -7.817 -24.692 1.00 95.12 203 SER A C 1
ATOM 1657 O O . SER A 1 203 ? -1.518 -9.046 -24.659 1.00 95.12 203 SER A O 1
ATOM 1659 N N . CYS A 1 204 ? -2.303 -7.075 -23.909 1.00 94.75 204 CYS A N 1
ATOM 1660 C CA . CYS A 1 204 ? -3.266 -7.623 -22.955 1.00 94.75 204 CYS A CA 1
ATOM 1661 C C . CYS A 1 204 ? -4.234 -8.601 -23.634 1.00 94.75 204 CYS A C 1
ATOM 1663 O O . CYS A 1 204 ? -4.374 -9.736 -23.181 1.00 94.75 204 CYS A O 1
ATOM 1665 N N . GLN A 1 205 ? -4.843 -8.206 -24.756 1.00 93.31 205 GLN A N 1
ATOM 1666 C CA . GLN A 1 205 ? -5.778 -9.054 -25.501 1.00 93.31 205 GLN A CA 1
ATOM 1667 C C . GLN A 1 205 ? -5.123 -10.342 -26.017 1.00 93.31 205 GLN A C 1
ATOM 1669 O O . GLN A 1 205 ? -5.690 -11.421 -25.852 1.00 93.31 205 GLN A O 1
ATOM 1674 N N . ARG A 1 206 ? -3.910 -10.258 -26.587 1.00 94.44 206 ARG A N 1
ATOM 1675 C CA . ARG A 1 206 ? -3.153 -11.442 -27.045 1.00 94.44 206 ARG A CA 1
ATOM 1676 C C . ARG A 1 206 ? -2.831 -12.409 -25.906 1.00 94.44 206 ARG A C 1
ATOM 1678 O O . ARG A 1 206 ? -2.747 -13.608 -26.140 1.00 94.44 206 ARG A O 1
ATOM 1685 N N . GLN A 1 207 ? -2.667 -11.888 -24.693 1.00 92.38 207 GLN A N 1
ATOM 1686 C CA . GLN A 1 207 ? -2.401 -12.662 -23.480 1.00 92.38 207 GLN A CA 1
ATOM 1687 C C . GLN A 1 207 ? -3.682 -13.078 -22.730 1.00 92.38 207 GLN A C 1
ATOM 1689 O O . GLN A 1 207 ? -3.602 -13.604 -21.624 1.00 92.38 207 GLN A O 1
ATOM 1694 N N . GLY A 1 208 ? -4.873 -12.855 -23.304 1.00 92.38 208 GLY A N 1
ATOM 1695 C CA . GLY A 1 208 ? -6.152 -13.258 -22.707 1.00 92.38 208 GLY A CA 1
ATOM 1696 C C . GLY A 1 208 ? -6.671 -12.341 -21.591 1.00 92.38 208 GLY A C 1
ATOM 1697 O O . GLY A 1 208 ? -7.612 -12.699 -20.885 1.00 92.38 208 GLY A O 1
ATOM 1698 N N . ILE A 1 209 ? -6.096 -11.148 -21.420 1.00 92.00 209 ILE A N 1
ATOM 1699 C CA . ILE A 1 209 ? -6.548 -10.139 -20.454 1.00 92.00 209 ILE A CA 1
ATOM 1700 C C . ILE A 1 209 ? -7.651 -9.300 -21.113 1.00 92.00 209 ILE A C 1
ATOM 1702 O O . ILE A 1 209 ? -7.379 -8.318 -21.803 1.00 92.00 209 ILE A O 1
ATOM 1706 N N . LEU A 1 210 ? -8.905 -9.711 -20.915 1.00 87.44 210 LEU A N 1
ATOM 1707 C CA . LEU A 1 210 ? -10.065 -9.152 -21.626 1.00 87.44 210 LEU A CA 1
ATOM 1708 C C . LEU A 1 210 ? -10.529 -7.786 -21.099 1.00 87.44 210 LEU A C 1
ATOM 1710 O O . LEU A 1 210 ? -11.039 -6.974 -21.864 1.00 87.44 210 LEU A O 1
ATOM 1714 N N . THR A 1 211 ? -10.360 -7.529 -19.801 1.00 89.94 211 THR A N 1
ATOM 1715 C CA . THR A 1 211 ? -10.831 -6.299 -19.139 1.00 89.94 211 THR A CA 1
ATOM 1716 C C . THR A 1 211 ? -9.703 -5.650 -18.328 1.00 89.94 211 THR A C 1
ATOM 1718 O O . THR A 1 211 ? -9.742 -5.674 -17.092 1.00 89.94 211 THR A O 1
ATOM 1721 N N . PRO A 1 212 ? -8.647 -5.135 -18.985 1.00 91.38 212 PRO A N 1
ATOM 1722 C CA . PRO A 1 212 ? -7.516 -4.543 -18.286 1.00 91.38 212 PRO A CA 1
ATOM 1723 C C . PRO A 1 212 ? -7.917 -3.249 -17.569 1.00 91.38 212 PRO A C 1
ATOM 1725 O O . PRO A 1 212 ? -8.677 -2.431 -18.086 1.00 91.38 212 PRO A O 1
ATO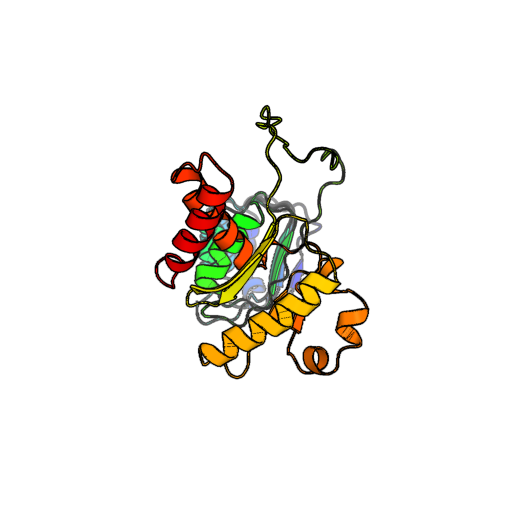M 1728 N N . ILE A 1 213 ? -7.357 -3.060 -16.375 1.00 90.88 213 ILE A N 1
ATOM 1729 C CA . ILE A 1 213 ? -7.392 -1.793 -15.645 1.00 90.88 213 ILE A CA 1
ATOM 1730 C C . ILE A 1 213 ? -5.981 -1.225 -15.688 1.00 90.88 213 ILE A C 1
ATOM 1732 O O . ILE A 1 213 ? -5.065 -1.804 -15.106 1.00 90.88 213 ILE A O 1
ATOM 1736 N N . PHE A 1 214 ? -5.803 -0.099 -16.369 1.00 89.62 214 PHE A N 1
ATOM 1737 C CA . PHE A 1 214 ? -4.509 0.566 -16.461 1.00 89.62 214 PHE A CA 1
ATOM 1738 C C . PHE A 1 214 ? -4.313 1.450 -15.237 1.00 89.62 214 PHE A C 1
ATOM 1740 O O . PHE A 1 214 ? -5.053 2.411 -15.042 1.00 89.62 214 PHE A O 1
ATOM 1747 N N . VAL A 1 215 ? -3.322 1.136 -14.407 1.00 87.00 215 VAL A N 1
ATOM 1748 C CA . VAL A 1 215 ? -2.938 1.976 -13.269 1.00 87.00 215 VAL A CA 1
ATOM 1749 C C . VAL A 1 215 ? -1.675 2.735 -13.647 1.00 87.00 215 VAL A C 1
ATOM 1751 O O . VAL A 1 215 ? -0.660 2.123 -13.960 1.00 87.00 215 VAL A O 1
ATOM 1754 N N . MET A 1 216 ? -1.747 4.064 -13.650 1.00 84.88 216 MET A N 1
ATOM 1755 C CA . MET A 1 216 ? -0.651 4.936 -14.073 1.00 84.88 216 MET A CA 1
ATOM 1756 C C . MET A 1 216 ? -0.303 5.949 -12.985 1.00 84.88 216 MET A C 1
ATOM 1758 O O . MET A 1 216 ? -1.163 6.405 -12.229 1.00 84.88 216 MET A O 1
ATOM 1762 N N . GLU A 1 217 ? 0.961 6.360 -12.930 1.00 79.75 217 GLU A N 1
ATOM 1763 C CA . GLU A 1 217 ? 1.366 7.481 -12.084 1.00 79.75 217 GLU A CA 1
ATOM 1764 C C . GLU A 1 217 ? 0.676 8.778 -12.505 1.00 79.75 217 GLU A C 1
ATOM 1766 O O . GLU A 1 217 ? 0.333 8.979 -13.671 1.00 79.75 217 GLU A O 1
ATOM 1771 N N . ASN A 1 218 ? 0.534 9.714 -11.571 1.00 77.88 218 ASN A N 1
ATOM 1772 C CA . ASN A 1 218 ? -0.046 11.029 -11.841 1.00 77.88 218 ASN A CA 1
ATOM 1773 C C . ASN A 1 218 ? 0.964 12.000 -12.482 1.00 77.88 218 ASN A C 1
ATOM 1775 O O . ASN A 1 218 ? 1.137 13.138 -12.042 1.00 77.88 218 ASN A O 1
ATOM 1779 N N . ALA A 1 219 ? 1.703 11.524 -13.482 1.00 75.88 219 ALA A N 1
ATOM 1780 C CA . ALA A 1 219 ? 2.700 12.311 -14.188 1.00 75.88 219 ALA A CA 1
ATOM 1781 C C . ALA A 1 219 ? 2.036 13.186 -15.255 1.00 75.88 219 ALA A C 1
ATOM 1783 O O . ALA A 1 219 ? 1.104 12.764 -15.940 1.00 75.88 219 ALA A O 1
ATOM 1784 N N . ARG A 1 220 ? 2.574 14.394 -15.473 1.00 78.38 220 ARG A N 1
ATOM 1785 C CA . ARG A 1 220 ? 2.070 15.325 -16.504 1.00 78.38 220 ARG A CA 1
ATOM 1786 C C . ARG A 1 220 ? 1.994 14.688 -17.896 1.00 78.38 220 ARG A C 1
ATOM 1788 O O . ARG A 1 220 ? 1.115 15.044 -18.670 1.00 78.38 220 ARG A O 1
ATOM 1795 N N . ILE A 1 221 ? 2.892 13.748 -18.204 1.00 79.06 221 ILE A N 1
ATOM 1796 C CA . ILE A 1 221 ? 2.951 13.078 -19.511 1.00 79.06 221 ILE A CA 1
ATOM 1797 C C . ILE A 1 221 ? 1.730 12.180 -19.764 1.00 79.06 221 ILE A C 1
ATOM 1799 O O . ILE A 1 221 ? 1.372 11.966 -20.919 1.00 79.06 221 ILE A O 1
ATOM 1803 N N . HIS A 1 222 ? 1.092 11.672 -18.702 1.00 79.19 222 HIS A N 1
ATOM 1804 C CA . HIS A 1 222 ? -0.091 10.814 -18.795 1.00 79.19 222 HIS A CA 1
ATOM 1805 C C . HIS A 1 222 ? -1.395 11.618 -18.912 1.00 79.19 222 HIS A C 1
ATOM 1807 O O . HIS A 1 222 ? -2.411 11.073 -19.314 1.00 79.19 222 HIS A O 1
ATOM 1813 N N . HIS A 1 223 ? -1.359 12.928 -18.643 1.00 78.88 223 HIS A N 1
ATOM 1814 C CA . HIS A 1 223 ? -2.486 13.856 -18.840 1.00 78.88 223 HIS A CA 1
ATOM 1815 C C . HIS A 1 223 ? -2.393 14.613 -20.166 1.00 78.88 223 HIS A C 1
ATOM 1817 O O . HIS A 1 223 ? -2.896 15.730 -20.307 1.00 78.88 223 HIS A O 1
ATOM 1823 N N . PHE A 1 224 ? -1.686 14.046 -21.142 1.00 78.19 224 PHE A N 1
ATOM 1824 C CA . PHE A 1 224 ? -1.544 14.659 -22.452 1.00 78.19 224 PHE A CA 1
ATOM 1825 C C . PHE A 1 224 ? -2.921 14.833 -23.106 1.00 78.19 224 PHE A C 1
ATOM 1827 O O . PHE A 1 224 ? -3.668 13.872 -23.244 1.00 78.19 224 PHE A O 1
ATOM 1834 N N . ARG A 1 225 ? -3.253 16.064 -23.516 1.00 72.94 225 ARG A N 1
ATOM 1835 C CA . ARG A 1 225 ? -4.603 16.451 -23.963 1.00 72.94 225 ARG A CA 1
ATOM 1836 C C . ARG A 1 225 ? -5.183 15.525 -25.042 1.00 72.94 225 ARG A C 1
ATOM 1838 O O . ARG A 1 225 ? -6.331 15.122 -24.925 1.00 72.94 225 ARG A O 1
ATOM 1845 N N . GLU A 1 226 ? -4.368 15.112 -26.016 1.00 75.56 226 GLU A N 1
ATOM 1846 C CA . GLU A 1 226 ? -4.801 14.228 -27.115 1.00 75.56 226 GLU A CA 1
ATOM 1847 C C . GLU A 1 226 ? -5.091 12.770 -26.683 1.00 75.56 226 GLU A C 1
ATOM 1849 O O . GLU A 1 226 ? -5.493 11.964 -27.528 1.00 75.56 226 GLU A O 1
ATOM 1854 N N . LEU A 1 227 ? -4.841 12.395 -25.418 1.00 75.06 227 LEU A N 1
ATOM 1855 C CA . LEU A 1 227 ? -5.287 11.119 -24.838 1.00 75.06 227 LEU A CA 1
ATOM 1856 C C . LEU A 1 227 ? -6.781 11.151 -24.516 1.00 75.06 227 LEU A C 1
ATOM 1858 O O . LEU A 1 227 ? -7.474 10.179 -24.788 1.00 75.06 227 LEU A O 1
ATOM 1862 N N . ASN A 1 228 ? -7.268 12.271 -23.971 1.00 70.50 228 ASN A N 1
ATOM 1863 C CA . ASN A 1 228 ? -8.674 12.432 -23.586 1.00 70.50 228 ASN A CA 1
ATOM 1864 C C . ASN A 1 228 ? -9.595 12.581 -24.806 1.00 70.50 228 ASN A C 1
ATOM 1866 O O . ASN A 1 228 ? -10.770 12.245 -24.724 1.00 70.50 228 ASN A O 1
ATOM 1870 N N . ASP A 1 229 ? -9.048 13.065 -25.923 1.00 82.00 229 ASP A N 1
ATOM 1871 C CA . ASP A 1 229 ? -9.773 13.255 -27.183 1.00 82.00 229 ASP A CA 1
ATOM 1872 C C . ASP A 1 229 ? -9.790 11.980 -28.065 1.00 82.00 229 ASP A C 1
ATOM 1874 O O . ASP A 1 229 ? -10.345 11.994 -29.161 1.00 82.00 229 ASP A O 1
ATOM 1878 N N . ASP A 1 230 ? -9.152 10.880 -27.641 1.00 87.19 230 ASP A N 1
ATOM 1879 C CA . ASP A 1 230 ? -9.097 9.624 -28.400 1.00 87.19 230 ASP A CA 1
ATOM 1880 C C . ASP A 1 230 ? -10.192 8.653 -27.935 1.00 87.19 230 ASP A C 1
ATOM 1882 O O . ASP A 1 230 ? -10.112 8.114 -26.833 1.00 87.19 230 ASP A O 1
ATOM 1886 N N . GLU A 1 231 ? -11.203 8.410 -28.778 1.00 87.44 231 GLU A N 1
ATOM 1887 C CA . GLU A 1 231 ? -12.368 7.566 -28.450 1.00 87.44 231 GLU A CA 1
ATOM 1888 C C . GLU A 1 231 ? -11.987 6.143 -28.014 1.00 87.44 231 GLU A C 1
ATOM 1890 O O . GLU A 1 231 ? -12.607 5.571 -27.117 1.00 87.44 231 GLU A O 1
ATOM 1895 N N . GLU A 1 232 ? -10.940 5.576 -28.617 1.00 90.44 232 GLU A N 1
ATOM 1896 C CA . GLU A 1 232 ? -10.457 4.241 -28.274 1.00 90.44 232 GLU A CA 1
ATOM 1897 C C . GLU A 1 232 ? -9.863 4.237 -26.862 1.00 90.44 232 GLU A C 1
ATOM 1899 O O . GLU A 1 232 ? -10.216 3.388 -26.047 1.00 90.44 232 GLU A O 1
ATOM 1904 N N . ILE A 1 233 ? -9.010 5.212 -26.536 1.00 88.31 233 ILE A N 1
ATOM 1905 C CA . ILE A 1 233 ? -8.404 5.317 -25.199 1.00 88.31 233 ILE A CA 1
ATOM 1906 C C . ILE A 1 233 ? -9.444 5.699 -24.146 1.00 88.31 233 ILE A C 1
ATOM 1908 O O . ILE A 1 233 ? -9.381 5.196 -23.026 1.00 88.31 233 ILE A O 1
ATOM 1912 N N . ALA A 1 234 ? -10.431 6.524 -24.498 1.00 86.94 234 ALA A N 1
ATOM 1913 C CA . ALA A 1 234 ? -11.540 6.874 -23.616 1.00 86.94 234 ALA A CA 1
ATOM 1914 C C . ALA A 1 234 ? -12.387 5.652 -23.214 1.00 86.94 234 ALA A C 1
ATOM 1916 O O . ALA A 1 234 ? -13.016 5.664 -22.156 1.00 86.94 234 ALA A O 1
ATOM 1917 N N . SER A 1 235 ? -12.380 4.583 -24.021 1.00 88.50 235 SER A N 1
ATOM 1918 C CA . SER A 1 235 ? -13.024 3.308 -23.678 1.00 88.50 235 SER A CA 1
ATOM 1919 C C . SER A 1 235 ? -12.234 2.468 -22.663 1.00 88.50 235 SER A C 1
ATOM 1921 O O . SER A 1 235 ? -12.777 1.529 -22.078 1.00 88.50 235 SER A O 1
ATOM 1923 N N . TYR A 1 236 ? -10.958 2.790 -22.426 1.00 91.44 236 TYR A N 1
ATOM 1924 C CA . TYR A 1 236 ? -10.096 2.052 -21.509 1.00 91.44 236 TYR A CA 1
ATOM 1925 C C . TYR A 1 236 ? -10.307 2.499 -20.064 1.00 91.44 236 TYR A C 1
ATOM 1927 O O . TYR A 1 236 ? -10.398 3.687 -19.754 1.00 91.44 236 TYR A O 1
ATOM 1935 N N . LEU A 1 237 ? -10.313 1.539 -19.136 1.00 90.19 237 LEU A N 1
ATOM 1936 C CA . LEU A 1 237 ? -10.397 1.849 -17.714 1.00 90.19 237 LEU A CA 1
ATOM 1937 C C . LEU A 1 237 ? -9.016 2.250 -17.179 1.00 90.19 237 LEU A C 1
ATOM 1939 O O . LEU A 1 237 ? -8.238 1.404 -16.735 1.00 90.19 237 LEU A O 1
ATOM 1943 N N . ILE A 1 238 ? -8.723 3.550 -17.219 1.00 89.00 238 ILE A N 1
ATOM 1944 C CA . ILE A 1 238 ? -7.474 4.136 -16.716 1.00 89.00 238 ILE A CA 1
ATOM 1945 C C . ILE A 1 238 ? -7.708 4.750 -15.331 1.00 89.00 238 ILE A C 1
ATOM 1947 O O . ILE A 1 238 ? -8.620 5.552 -15.127 1.00 89.00 238 ILE A O 1
ATOM 1951 N N . LYS A 1 239 ? -6.868 4.383 -14.363 1.00 86.56 239 LYS A N 1
ATOM 1952 C CA . LYS A 1 239 ? -6.833 4.948 -13.013 1.00 86.56 239 LYS A CA 1
ATOM 1953 C C . LYS A 1 239 ? -5.482 5.600 -12.765 1.00 86.56 239 LYS A C 1
ATOM 1955 O O . LYS A 1 239 ? -4.439 4.982 -12.960 1.00 86.56 239 LYS A O 1
ATOM 1960 N N . TYR A 1 240 ? -5.515 6.827 -12.263 1.00 83.44 240 TYR A N 1
ATOM 1961 C CA . TYR A 1 240 ? -4.313 7.533 -11.842 1.00 83.44 240 TYR A CA 1
ATOM 1962 C C . TYR A 1 240 ? -4.082 7.358 -10.349 1.00 83.44 240 TYR A C 1
ATOM 1964 O O . TYR A 1 240 ? -5.015 7.440 -9.546 1.00 83.44 240 TYR A O 1
ATOM 1972 N N . LEU A 1 241 ? -2.823 7.148 -9.978 1.00 78.19 241 LEU A N 1
ATOM 1973 C CA . LEU A 1 241 ? -2.408 7.194 -8.585 1.00 78.19 241 LEU A CA 1
ATOM 1974 C C . LEU A 1 241 ? -2.585 8.618 -8.015 1.00 78.19 241 LEU A C 1
ATOM 1976 O O . LEU A 1 241 ? -2.604 9.603 -8.760 1.00 78.19 241 LEU A O 1
ATOM 1980 N N . PRO A 1 242 ? -2.715 8.774 -6.690 1.00 71.88 242 PRO A N 1
ATOM 1981 C CA . PRO A 1 242 ? -2.633 10.079 -6.047 1.00 71.88 242 PRO A CA 1
ATOM 1982 C C . PRO A 1 242 ? -1.303 10.792 -6.351 1.00 71.88 242 PRO A C 1
ATOM 1984 O O . PRO A 1 242 ? -0.275 10.163 -6.615 1.00 71.88 242 PRO A O 1
ATOM 1987 N N . LEU A 1 243 ? -1.318 12.127 -6.305 1.00 62.03 243 LEU A N 1
ATOM 1988 C CA . LEU A 1 243 ? -0.107 12.942 -6.448 1.00 62.03 243 LEU A CA 1
ATOM 1989 C C . LEU A 1 243 ? 0.956 12.529 -5.416 1.00 62.03 243 LEU A C 1
ATOM 1991 O O . LEU A 1 243 ? 0.627 12.152 -4.291 1.00 62.03 243 LEU A O 1
ATOM 1995 N N . TYR A 1 244 ? 2.230 12.605 -5.810 1.00 55.72 244 TYR A N 1
ATOM 1996 C CA . TYR A 1 244 ? 3.387 12.298 -4.955 1.00 55.72 244 TYR A CA 1
ATOM 1997 C C . TYR A 1 244 ? 3.363 10.896 -4.325 1.00 55.72 244 TYR A C 1
ATOM 1999 O O . TYR A 1 244 ? 3.904 10.696 -3.240 1.00 55.72 244 TYR A O 1
ATOM 2007 N N . SER A 1 245 ? 2.753 9.922 -5.011 1.00 62.00 245 SER A N 1
ATOM 2008 C CA . SER A 1 245 ? 2.619 8.547 -4.515 1.00 62.00 245 SER A CA 1
ATOM 2009 C C . SER A 1 245 ? 3.326 7.484 -5.373 1.00 62.00 245 SER A C 1
ATOM 2011 O O . SER A 1 245 ? 2.703 6.473 -5.697 1.00 62.00 245 SER A O 1
ATOM 2013 N N . PRO A 1 246 ? 4.618 7.654 -5.731 1.00 53.72 246 PRO A N 1
ATOM 2014 C CA . PRO A 1 246 ? 5.356 6.646 -6.504 1.00 53.72 246 PRO A CA 1
ATOM 2015 C C . PRO A 1 246 ? 5.444 5.303 -5.758 1.00 53.72 246 PRO A C 1
ATOM 2017 O O . PRO A 1 246 ? 5.497 4.248 -6.368 1.00 53.72 246 PRO A O 1
ATOM 2020 N N . PHE A 1 247 ? 5.343 5.313 -4.426 1.00 53.84 247 PHE A N 1
ATOM 2021 C CA . PHE A 1 247 ? 5.291 4.105 -3.594 1.00 53.84 247 PHE A CA 1
ATOM 2022 C C . PHE A 1 247 ? 4.019 3.258 -3.784 1.00 53.84 247 PHE A C 1
ATOM 2024 O O . PHE A 1 247 ? 4.005 2.100 -3.384 1.00 53.84 247 PHE A O 1
ATOM 2031 N N . LEU A 1 248 ? 2.949 3.809 -4.374 1.00 61.31 248 LEU A N 1
ATOM 2032 C CA . LEU A 1 248 ? 1.763 3.034 -4.766 1.00 61.31 248 LEU A CA 1
ATOM 2033 C C . LEU A 1 248 ? 1.932 2.372 -6.137 1.00 61.31 248 LEU A C 1
ATOM 2035 O O . LEU A 1 248 ? 1.116 1.532 -6.519 1.00 61.31 248 LEU A O 1
ATOM 2039 N N . ASN A 1 249 ? 2.966 2.754 -6.883 1.00 71.81 249 ASN A N 1
ATOM 2040 C CA . ASN A 1 249 ? 3.274 2.157 -8.161 1.00 71.81 249 ASN A CA 1
ATOM 2041 C C . ASN A 1 249 ? 4.084 0.876 -7.933 1.00 71.81 249 ASN A C 1
ATOM 2043 O O . ASN A 1 249 ? 5.306 0.907 -7.812 1.00 71.81 249 ASN A O 1
ATOM 2047 N N . GLN A 1 250 ? 3.397 -0.269 -7.891 1.00 70.31 250 GLN A N 1
ATOM 2048 C CA . GLN A 1 250 ? 4.034 -1.588 -7.753 1.00 70.31 250 GLN A CA 1
ATOM 2049 C C . GLN A 1 250 ? 5.102 -1.844 -8.831 1.00 70.31 250 GLN A C 1
ATOM 2051 O O . GLN A 1 250 ? 6.030 -2.618 -8.606 1.00 70.31 250 GLN A O 1
ATOM 2056 N N . PHE A 1 251 ? 5.010 -1.151 -9.970 1.00 78.75 251 PHE A N 1
ATOM 2057 C CA . PHE A 1 251 ? 5.987 -1.235 -11.045 1.00 78.75 251 PHE A CA 1
ATOM 2058 C C . PHE A 1 251 ? 7.365 -0.673 -10.671 1.00 78.75 251 PHE A C 1
ATOM 2060 O O . PHE A 1 251 ? 8.357 -1.181 -11.178 1.00 78.75 251 PHE A O 1
ATOM 2067 N N . GLU A 1 252 ? 7.476 0.319 -9.779 1.00 77.62 252 GLU A N 1
ATOM 2068 C CA . GLU A 1 252 ? 8.766 0.967 -9.460 1.00 77.62 252 GLU A CA 1
ATOM 2069 C C . GLU A 1 252 ? 9.802 -0.018 -8.895 1.00 77.62 252 GLU A C 1
ATOM 2071 O O . GLU A 1 252 ? 10.984 0.004 -9.261 1.00 77.62 252 GLU A O 1
ATOM 2076 N N . ASN A 1 253 ? 9.354 -0.939 -8.038 1.00 74.75 253 ASN A N 1
ATOM 2077 C CA . ASN A 1 253 ? 10.218 -1.967 -7.456 1.00 74.75 253 ASN A CA 1
ATOM 2078 C C . ASN A 1 253 ? 10.660 -2.984 -8.510 1.00 74.75 253 ASN A C 1
ATOM 2080 O O . ASN A 1 253 ? 11.834 -3.342 -8.582 1.00 74.75 253 ASN A O 1
ATOM 2084 N N . VAL A 1 254 ? 9.727 -3.407 -9.360 1.00 81.81 254 VAL A N 1
ATOM 2085 C CA . VAL A 1 254 ? 9.982 -4.375 -10.432 1.00 81.81 254 VAL A CA 1
ATOM 2086 C C . VAL A 1 254 ? 10.897 -3.782 -11.489 1.00 81.81 254 VAL A C 1
ATOM 2088 O O . VAL A 1 254 ? 11.823 -4.440 -11.948 1.00 81.81 254 VAL A O 1
ATOM 2091 N N . PHE A 1 255 ? 10.701 -2.511 -11.825 1.00 82.56 255 PHE A N 1
ATOM 2092 C CA . PHE A 1 255 ? 11.567 -1.779 -12.733 1.00 82.56 255 PHE A CA 1
ATOM 2093 C C . PHE A 1 255 ? 12.984 -1.648 -12.170 1.00 82.56 255 PHE A C 1
ATOM 2095 O O . PHE A 1 255 ? 13.958 -1.854 -12.892 1.00 82.56 255 PHE A O 1
ATOM 2102 N N . SER A 1 256 ? 13.114 -1.363 -10.871 1.00 80.12 256 SER A N 1
ATOM 2103 C CA . SER A 1 256 ? 14.414 -1.318 -10.195 1.00 80.12 256 SER A CA 1
ATOM 2104 C C . SER A 1 256 ? 15.107 -2.683 -10.192 1.00 80.12 256 SER A C 1
ATOM 2106 O O . SER A 1 256 ? 16.298 -2.758 -10.492 1.00 80.12 256 SER A O 1
ATOM 2108 N N . PHE A 1 257 ? 14.367 -3.760 -9.907 1.00 81.94 257 PHE A N 1
ATOM 2109 C CA . PHE A 1 257 ? 14.868 -5.132 -9.989 1.00 81.94 257 PHE A CA 1
ATOM 2110 C C . PHE A 1 257 ? 15.346 -5.454 -11.408 1.00 81.94 257 PHE A C 1
ATOM 2112 O O . PHE A 1 257 ? 16.524 -5.736 -11.605 1.00 81.94 257 PHE A O 1
ATOM 2119 N N . TRP A 1 258 ? 14.477 -5.286 -12.406 1.00 84.69 258 TRP A N 1
ATOM 2120 C CA . TRP A 1 258 ? 14.785 -5.505 -13.818 1.00 84.69 258 TRP A CA 1
ATOM 2121 C C . TRP A 1 258 ? 16.040 -4.755 -14.271 1.00 84.69 258 TRP A C 1
ATOM 2123 O O . TRP A 1 258 ? 16.939 -5.328 -14.885 1.00 84.69 258 TRP A O 1
ATOM 2133 N N . LYS A 1 259 ? 16.131 -3.469 -13.925 1.00 83.56 259 LYS A N 1
ATOM 2134 C CA . LYS A 1 259 ? 17.282 -2.626 -14.243 1.00 83.56 259 LYS A CA 1
ATOM 2135 C C . LYS A 1 259 ? 18.573 -3.178 -13.637 1.00 83.56 259 LYS A C 1
ATOM 2137 O O . LYS A 1 259 ? 19.602 -3.166 -14.306 1.00 83.56 259 LYS A O 1
ATOM 2142 N N . ASN A 1 260 ? 18.535 -3.651 -12.393 1.00 81.06 260 ASN A N 1
ATOM 2143 C CA . ASN A 1 260 ? 19.708 -4.220 -11.734 1.00 81.06 260 ASN A CA 1
ATOM 2144 C C . ASN A 1 260 ? 20.152 -5.536 -12.386 1.00 81.06 260 ASN A C 1
ATOM 2146 O O . ASN A 1 260 ? 21.355 -5.744 -12.545 1.00 81.06 260 ASN A O 1
ATOM 2150 N N . GLU A 1 261 ? 19.210 -6.377 -12.823 1.00 83.81 261 GLU A N 1
ATOM 2151 C CA . GLU A 1 261 ? 19.512 -7.599 -13.579 1.00 83.81 261 GLU A CA 1
ATOM 2152 C C . GLU A 1 261 ? 20.235 -7.271 -14.894 1.00 83.81 261 GLU A C 1
ATOM 2154 O O . GLU A 1 261 ? 21.263 -7.868 -15.202 1.00 83.81 261 GLU A O 1
ATOM 2159 N N . VAL A 1 262 ? 19.757 -6.260 -15.629 1.00 85.12 262 VAL A N 1
ATOM 2160 C CA . VAL A 1 262 ? 20.393 -5.789 -16.873 1.00 85.12 262 VAL A CA 1
ATOM 2161 C C . VAL A 1 262 ? 21.800 -5.235 -16.615 1.00 85.12 262 VAL A C 1
ATOM 2163 O O . VAL A 1 262 ? 22.716 -5.478 -17.399 1.00 85.12 262 VAL A O 1
ATOM 2166 N N . ILE A 1 263 ? 21.994 -4.490 -15.520 1.00 80.81 263 ILE A N 1
ATOM 2167 C CA . ILE A 1 263 ? 23.300 -3.914 -15.160 1.00 80.81 263 ILE A CA 1
ATOM 2168 C C . ILE A 1 263 ? 24.310 -5.008 -14.805 1.00 80.81 263 ILE A C 1
ATOM 2170 O O . ILE A 1 263 ? 25.474 -4.904 -15.194 1.00 80.81 263 ILE A O 1
ATOM 2174 N N . ARG A 1 264 ? 23.888 -6.044 -14.071 1.00 80.94 264 ARG A N 1
ATOM 2175 C CA . ARG A 1 264 ? 24.774 -7.121 -13.609 1.00 80.94 264 ARG A CA 1
ATOM 2176 C C . ARG A 1 264 ? 25.400 -7.901 -14.763 1.00 80.94 264 ARG A C 1
ATOM 2178 O O . ARG A 1 264 ? 26.554 -8.305 -14.656 1.00 80.94 264 ARG A O 1
ATOM 2185 N N . ASP A 1 265 ? 24.671 -8.041 -15.863 1.00 81.44 265 ASP A N 1
ATOM 2186 C CA . ASP A 1 265 ? 25.130 -8.759 -17.053 1.00 81.44 265 ASP A CA 1
ATOM 2187 C C . ASP A 1 265 ? 26.056 -7.903 -17.947 1.00 81.44 265 ASP A C 1
ATOM 2189 O O . ASP A 1 265 ? 26.625 -8.395 -18.919 1.00 81.44 265 ASP A O 1
ATOM 2193 N N . GLY A 1 266 ? 26.285 -6.633 -17.582 1.00 78.38 266 GLY A N 1
ATOM 2194 C CA . GLY A 1 266 ? 27.463 -5.876 -18.007 1.00 78.38 266 GLY A CA 1
ATOM 2195 C C . GLY A 1 266 ? 27.524 -5.513 -19.494 1.00 78.38 266 GLY A C 1
ATOM 2196 O O . GLY A 1 266 ? 28.582 -5.654 -20.109 1.00 78.38 266 GLY A O 1
ATOM 2197 N N . ALA A 1 267 ? 26.428 -5.019 -20.087 1.00 82.31 267 ALA A N 1
ATOM 2198 C CA . ALA A 1 267 ? 26.432 -4.563 -21.482 1.00 82.31 267 ALA A CA 1
ATOM 2199 C C . ALA A 1 267 ? 27.530 -3.521 -21.764 1.00 82.31 267 ALA A C 1
ATOM 2201 O O . ALA A 1 267 ? 27.620 -2.486 -21.104 1.00 82.31 267 ALA A O 1
ATOM 2202 N N . SER A 1 268 ? 28.310 -3.768 -22.819 1.00 81.06 268 SER A N 1
ATOM 2203 C CA . SER A 1 268 ? 29.391 -2.877 -23.265 1.00 81.06 268 SER A CA 1
ATOM 2204 C C . SER A 1 268 ? 29.019 -2.014 -24.480 1.00 81.06 268 SER A C 1
ATOM 2206 O O . SER A 1 268 ? 29.757 -1.099 -24.841 1.00 81.06 268 SER A O 1
ATOM 2208 N N . THR A 1 269 ? 27.866 -2.278 -25.109 1.00 82.31 269 THR A N 1
ATOM 2209 C CA . THR A 1 269 ? 27.355 -1.554 -26.288 1.00 82.31 269 THR A CA 1
ATOM 2210 C C . THR A 1 269 ? 25.834 -1.364 -26.220 1.00 82.31 269 THR A C 1
ATOM 2212 O O . THR A 1 269 ? 25.138 -2.137 -25.563 1.00 82.31 269 THR A O 1
ATOM 2215 N N . GLU A 1 270 ? 25.290 -0.365 -26.927 1.00 81.69 270 GLU A N 1
ATOM 2216 C CA . GLU A 1 270 ? 23.835 -0.106 -26.977 1.00 81.69 270 GLU A CA 1
ATOM 2217 C C . GLU A 1 270 ? 23.009 -1.287 -27.546 1.00 81.69 270 GLU A C 1
ATOM 2219 O O . GLU A 1 270 ? 21.963 -1.606 -26.970 1.00 81.69 270 GLU A O 1
ATOM 2224 N N . PRO A 1 271 ? 23.448 -2.007 -28.604 1.00 85.06 271 PRO A N 1
ATOM 2225 C CA . PRO A 1 271 ? 22.750 -3.209 -29.065 1.00 85.06 271 PRO A CA 1
ATOM 2226 C C . PRO A 1 271 ? 22.742 -4.330 -28.023 1.00 85.06 271 PRO A C 1
ATOM 2228 O O . PRO A 1 271 ? 21.704 -4.948 -27.809 1.00 85.06 271 PRO A O 1
ATOM 2231 N N . GLN A 1 272 ? 23.865 -4.556 -27.330 1.00 84.88 272 GLN A N 1
ATOM 2232 C CA . GLN A 1 272 ? 23.918 -5.526 -26.231 1.00 84.88 272 GLN A CA 1
ATOM 2233 C C . GLN A 1 272 ? 22.971 -5.129 -25.099 1.00 84.88 272 GLN A C 1
ATOM 2235 O O . GLN A 1 272 ? 22.236 -5.971 -24.602 1.00 84.88 272 GLN A O 1
ATOM 2240 N N . LEU A 1 273 ? 22.931 -3.844 -24.736 1.00 86.12 273 LEU A N 1
ATOM 2241 C CA . LEU A 1 273 ? 22.002 -3.340 -23.726 1.00 86.12 273 LEU A CA 1
ATOM 2242 C C . LEU A 1 273 ? 20.543 -3.587 -24.134 1.00 86.12 273 LEU A C 1
ATOM 2244 O O . LEU A 1 273 ? 19.746 -4.030 -23.317 1.00 86.12 273 LEU A O 1
ATOM 2248 N N . THR A 1 274 ? 20.200 -3.361 -25.403 1.00 88.25 274 THR A N 1
ATOM 2249 C CA . THR A 1 274 ? 18.852 -3.614 -25.939 1.00 88.25 274 THR A CA 1
ATOM 2250 C C . THR A 1 274 ? 18.480 -5.097 -25.856 1.00 88.25 274 THR A C 1
ATOM 2252 O O . THR A 1 274 ? 17.364 -5.423 -25.456 1.00 88.25 274 THR A O 1
ATOM 2255 N N . ILE A 1 275 ? 19.418 -5.991 -26.187 1.00 88.31 275 ILE A N 1
ATOM 2256 C CA . ILE A 1 275 ? 19.231 -7.445 -26.075 1.00 88.31 275 ILE A CA 1
ATOM 2257 C C . ILE A 1 275 ? 19.004 -7.841 -24.613 1.00 88.31 275 ILE A C 1
ATOM 2259 O O . ILE A 1 275 ? 17.996 -8.478 -24.321 1.00 88.31 275 ILE A O 1
ATOM 2263 N N . LEU A 1 276 ? 19.858 -7.384 -23.691 1.00 89.00 276 LEU A N 1
ATOM 2264 C CA . LEU A 1 276 ? 19.727 -7.696 -22.264 1.00 89.00 276 LEU A CA 1
ATOM 2265 C C . LEU A 1 276 ? 18.415 -7.174 -21.668 1.00 89.00 276 LEU A C 1
ATOM 2267 O O . LEU A 1 276 ? 17.787 -7.868 -20.875 1.00 89.00 276 LEU A O 1
ATOM 2271 N N . ILE A 1 277 ? 17.966 -5.974 -22.056 1.00 88.88 277 ILE A N 1
ATOM 2272 C CA . ILE A 1 277 ? 16.663 -5.438 -21.631 1.00 88.88 277 ILE A CA 1
ATOM 2273 C C . ILE A 1 277 ? 15.548 -6.424 -22.013 1.00 88.88 277 ILE A C 1
ATOM 2275 O O . ILE A 1 277 ? 14.734 -6.774 -21.158 1.00 88.88 277 ILE A O 1
ATOM 2279 N N . CYS A 1 278 ? 15.540 -6.911 -23.257 1.00 90.38 278 CYS A N 1
ATOM 2280 C CA . CYS A 1 278 ? 14.551 -7.875 -23.744 1.00 90.38 278 CYS A CA 1
ATOM 2281 C C . CYS A 1 278 ? 14.672 -9.257 -23.079 1.00 90.38 278 CYS A C 1
ATOM 2283 O O . CYS A 1 278 ? 13.659 -9.869 -22.750 1.00 90.38 278 CYS A O 1
ATOM 2285 N N . GLU A 1 279 ? 15.886 -9.765 -22.873 1.00 90.50 279 GLU A N 1
ATOM 2286 C CA . GLU A 1 279 ? 16.113 -11.061 -22.222 1.00 90.50 279 GLU A CA 1
ATOM 2287 C C . GLU A 1 279 ? 15.624 -11.032 -20.772 1.00 90.50 279 GLU A C 1
ATOM 2289 O O . GLU A 1 279 ? 14.770 -11.834 -20.390 1.00 90.50 279 GLU A O 1
ATOM 2294 N N . LYS A 1 280 ? 16.059 -10.031 -19.996 1.00 89.81 280 LYS A N 1
ATOM 2295 C CA . LYS A 1 280 ? 15.669 -9.877 -18.587 1.00 89.81 280 LYS A CA 1
ATOM 2296 C C . LYS A 1 280 ? 14.200 -9.559 -18.391 1.00 89.81 280 LYS A C 1
ATOM 2298 O O . LYS A 1 280 ? 13.638 -9.914 -17.362 1.00 89.81 280 LYS A O 1
ATOM 2303 N N . PHE A 1 281 ? 13.554 -8.943 -19.375 1.00 88.44 281 PHE A N 1
ATOM 2304 C CA . PHE A 1 281 ? 12.109 -8.749 -19.345 1.00 88.44 281 PHE A CA 1
ATOM 2305 C C . PHE A 1 281 ? 11.353 -10.083 -19.270 1.00 88.44 281 PHE A C 1
ATOM 2307 O O . PHE A 1 281 ? 10.406 -10.202 -18.497 1.00 88.44 281 PHE A O 1
ATOM 2314 N N . ASN A 1 282 ? 11.787 -11.091 -20.036 1.00 85.75 282 ASN A N 1
ATOM 2315 C CA . ASN A 1 282 ? 11.132 -12.402 -20.084 1.00 85.75 282 ASN A CA 1
ATOM 2316 C C . ASN A 1 282 ? 11.417 -13.266 -18.847 1.00 85.75 282 ASN A C 1
ATOM 2318 O O . ASN A 1 282 ? 10.684 -14.216 -18.577 1.00 85.75 282 ASN A O 1
ATOM 2322 N N . GLU A 1 283 ? 12.471 -12.952 -18.094 1.00 86.38 283 GLU A N 1
ATOM 2323 C CA . GLU A 1 283 ? 12.810 -13.652 -16.851 1.00 86.38 283 GLU A CA 1
ATOM 2324 C C . GLU A 1 283 ? 11.888 -13.238 -15.684 1.00 86.38 283 GLU A C 1
ATOM 2326 O O . GLU A 1 283 ? 11.717 -14.012 -14.740 1.00 86.38 283 GLU A O 1
ATOM 2331 N N . ILE A 1 284 ? 11.233 -12.071 -15.766 1.00 82.94 284 ILE A N 1
ATOM 2332 C CA . ILE A 1 284 ? 10.350 -11.546 -14.713 1.00 82.94 284 ILE A CA 1
ATOM 2333 C C . ILE A 1 284 ? 8.970 -12.208 -14.778 1.00 82.94 284 ILE A C 1
ATOM 2335 O O . ILE A 1 284 ? 8.161 -11.952 -15.672 1.00 82.94 284 ILE A O 1
ATOM 2339 N N . ASN A 1 285 ? 8.678 -13.021 -13.769 1.00 79.38 285 ASN A N 1
ATOM 2340 C CA . ASN A 1 285 ? 7.434 -13.767 -13.598 1.00 79.38 285 ASN A CA 1
ATOM 2341 C C . ASN A 1 285 ? 6.941 -13.730 -12.138 1.00 79.38 285 ASN A C 1
ATOM 2343 O O . ASN A 1 285 ? 7.607 -13.184 -11.262 1.00 79.38 285 ASN A O 1
ATOM 2347 N N . GLU A 1 286 ? 5.796 -14.356 -11.862 1.00 70.06 286 GLU A N 1
ATOM 2348 C CA . GLU A 1 286 ? 5.175 -14.435 -10.526 1.00 70.06 286 GLU A CA 1
ATOM 2349 C C . GLU A 1 286 ? 6.120 -14.906 -9.403 1.00 70.06 286 GLU A C 1
ATOM 2351 O O . GLU A 1 286 ? 5.916 -14.541 -8.256 1.00 70.06 286 GLU A O 1
ATOM 2356 N N . ARG A 1 287 ? 7.166 -15.694 -9.690 1.00 64.19 287 ARG A N 1
ATOM 2357 C CA . ARG A 1 287 ? 8.125 -16.157 -8.664 1.00 64.19 287 ARG A CA 1
ATOM 2358 C C . ARG A 1 287 ? 9.197 -15.126 -8.317 1.00 64.19 287 ARG A C 1
ATOM 2360 O O . ARG A 1 287 ? 9.862 -15.265 -7.296 1.00 64.19 287 ARG A O 1
ATOM 2367 N N . THR A 1 288 ? 9.413 -14.159 -9.201 1.00 61.69 288 THR A N 1
ATOM 2368 C CA . THR A 1 288 ? 10.378 -13.060 -9.033 1.00 61.69 288 THR A CA 1
ATOM 2369 C C . THR A 1 288 ? 9.716 -11.760 -8.566 1.00 61.69 288 THR A C 1
ATOM 2371 O O . THR A 1 288 ? 10.425 -10.792 -8.300 1.00 61.69 288 THR A O 1
ATOM 2374 N N . LEU A 1 289 ? 8.378 -11.740 -8.500 1.00 58.28 289 LEU A N 1
ATOM 2375 C CA . LEU A 1 289 ? 7.528 -10.633 -8.053 1.00 58.28 289 LEU A CA 1
ATOM 2376 C C . LEU A 1 289 ? 7.049 -10.857 -6.615 1.00 58.28 289 LEU A C 1
ATOM 2378 O O . LEU A 1 289 ? 6.961 -9.848 -5.881 1.00 58.28 289 LEU A O 1
#

Sequence (289 aa):
LDFKNLETLDLGNFEIPLNSLEQLYQTNLSETIKTLKIYHYTFASGEYQIFNIIQNLKSLHLRNCSLFSKLELILGTFSAEKIIECIHIENSDIGEDDIKYISTLRIQYLILINTKNNLSKIYYNLCNEVIRQSLVRLKILYQKDENNFDISKSAYLSVTAARSRNISVVATMNRYGMIYHKIREKAANGKDIKLSIKEINQSCQRQGILTPIFVMENARIHHFRELNDDEEIASYLIKYLPLYSPFLNQFENVFSFWKNEVIRDGASTEPQLTILICEKFNEINERTL